Protein AF-A0A372QHB3-F1 (afdb_monomer_lite)

Foldseek 3Di:
DPPVVVVVVVVVPPLLCQLVVCVVPVDGDPVPDDPVSLLVNLVVCVVVVVLVSVVVSLVCCVPPVVVVCLLVVLVLCVSPVVDPNNVSSVVVSLVCLQVPLQSSLVNDPLLRHDPVNLVSNLQHPPHPDALLVSLVSLLVSLCSPVVVQDPDLVPDDPVSVVSSCVSSVVVVVSRDPVPDDPCSCPVDCSVPPDPPD

Structure (mmCIF, N/CA/C/O backbone):
data_AF-A0A372QHB3-F1
#
_entry.id   AF-A0A372QHB3-F1
#
loop_
_atom_site.group_PDB
_atom_site.id
_atom_site.type_symbol
_atom_site.label_atom_id
_atom_site.label_alt_id
_atom_site.label_comp_id
_atom_site.label_asym_id
_atom_site.label_entity_id
_atom_site.label_seq_id
_atom_site.pdbx_PDB_ins_code
_atom_site.Cartn_x
_atom_site.Cartn_y
_atom_site.Cartn_z
_atom_site.occupancy
_atom_site.B_iso_or_equiv
_atom_site.auth_seq_id
_atom_site.auth_comp_id
_atom_site.auth_asym_id
_atom_site.auth_atom_id
_atom_site.pdbx_PDB_model_num
ATOM 1 N N . MET A 1 1 ? 32.219 -25.439 0.257 1.00 44.62 1 MET A N 1
ATOM 2 C CA . MET A 1 1 ? 31.655 -24.103 0.541 1.00 44.62 1 MET A CA 1
ATOM 3 C C . MET A 1 1 ? 31.661 -23.178 -0.680 1.00 44.62 1 MET A C 1
ATOM 5 O O . MET A 1 1 ? 30.650 -22.540 -0.894 1.00 44.62 1 MET A O 1
ATOM 9 N N . GLY A 1 2 ? 32.678 -23.175 -1.555 1.00 49.22 2 GLY A N 1
ATOM 10 C CA . GLY A 1 2 ? 32.800 -22.169 -2.635 1.00 49.22 2 GLY A CA 1
ATOM 11 C C . GLY A 1 2 ? 31.946 -22.284 -3.917 1.00 49.22 2 GLY A C 1
ATOM 12 O O . GLY A 1 2 ? 32.198 -21.523 -4.838 1.00 49.22 2 GLY A O 1
ATOM 13 N N . TRP A 1 3 ? 30.971 -23.197 -4.024 1.00 35.00 3 TRP A N 1
ATOM 14 C CA . TRP A 1 3 ? 30.075 -23.261 -5.205 1.00 35.00 3 TRP A CA 1
ATOM 15 C C . TRP A 1 3 ? 28.706 -22.613 -4.959 1.00 35.00 3 TRP A C 1
ATOM 17 O O . TRP A 1 3 ? 28.103 -22.090 -5.886 1.00 35.00 3 TRP A O 1
ATOM 27 N N . ILE A 1 4 ? 28.244 -22.605 -3.706 1.00 47.62 4 ILE A N 1
ATOM 28 C CA . ILE A 1 4 ? 26.956 -22.012 -3.316 1.00 47.62 4 ILE A CA 1
ATOM 29 C C . ILE A 1 4 ? 27.095 -20.485 -3.169 1.00 47.62 4 ILE A C 1
ATOM 31 O O . ILE A 1 4 ? 26.201 -19.743 -3.555 1.00 47.62 4 ILE A O 1
ATOM 35 N N . GLU A 1 5 ? 28.250 -19.998 -2.701 1.00 39.03 5 GLU A N 1
ATOM 36 C CA . GLU A 1 5 ? 28.536 -18.555 -2.613 1.00 39.03 5 GLU A CA 1
ATOM 37 C C . GLU A 1 5 ? 28.724 -17.903 -3.995 1.00 39.03 5 GLU A C 1
ATOM 39 O O . GLU A 1 5 ? 28.328 -16.758 -4.191 1.00 39.03 5 GLU A O 1
ATOM 44 N N . ALA A 1 6 ? 29.260 -18.631 -4.982 1.00 39.25 6 ALA A N 1
ATOM 45 C CA . ALA A 1 6 ? 29.445 -18.116 -6.340 1.00 39.25 6 ALA A CA 1
ATOM 46 C C . ALA A 1 6 ? 28.127 -18.006 -7.131 1.00 39.25 6 ALA A C 1
ATOM 48 O O . ALA A 1 6 ? 27.974 -17.063 -7.905 1.00 39.25 6 ALA A O 1
ATOM 49 N N . SER A 1 7 ? 27.162 -18.917 -6.926 1.00 43.16 7 SER A N 1
ATOM 50 C CA . SER A 1 7 ? 25.839 -18.796 -7.561 1.00 43.16 7 SER A CA 1
ATOM 51 C C . SER A 1 7 ? 25.012 -17.676 -6.922 1.00 43.16 7 SER A C 1
ATOM 53 O O . SER A 1 7 ? 24.397 -16.896 -7.634 1.00 43.16 7 SER A O 1
ATOM 55 N N . ALA A 1 8 ? 25.088 -17.506 -5.598 1.00 42.00 8 ALA A N 1
ATOM 56 C CA . ALA A 1 8 ? 24.415 -16.401 -4.914 1.00 42.00 8 ALA A CA 1
ATOM 57 C C . ALA A 1 8 ? 24.970 -15.019 -5.324 1.00 42.00 8 ALA A C 1
ATOM 59 O O . ALA A 1 8 ? 24.211 -14.063 -5.460 1.00 42.00 8 ALA A O 1
ATOM 60 N N . GLN A 1 9 ? 26.282 -14.908 -5.570 1.00 39.34 9 GLN A N 1
ATOM 61 C CA . GLN A 1 9 ? 26.911 -13.670 -6.053 1.00 39.34 9 GLN A CA 1
ATOM 62 C C . GLN A 1 9 ? 26.627 -13.395 -7.545 1.00 39.34 9 GLN A C 1
ATOM 64 O O . GLN A 1 9 ? 26.643 -12.240 -7.967 1.00 39.34 9 GLN A O 1
ATOM 69 N N . SER A 1 10 ? 26.368 -14.440 -8.338 1.00 44.25 10 SER A N 1
ATOM 70 C CA . SER A 1 10 ? 25.974 -14.364 -9.753 1.00 44.25 10 SER A CA 1
ATOM 71 C C . SER A 1 10 ? 24.575 -13.765 -9.918 1.00 44.25 10 SER A C 1
ATOM 73 O O . SER A 1 10 ? 24.410 -12.807 -10.670 1.00 44.25 10 SER A O 1
ATOM 75 N N . ASP A 1 11 ? 23.603 -14.250 -9.144 1.00 48.69 11 ASP A N 1
ATOM 76 C CA . ASP A 1 11 ? 22.207 -13.786 -9.205 1.00 48.69 11 ASP A CA 1
ATOM 77 C C . ASP A 1 11 ? 22.059 -12.333 -8.701 1.00 48.69 11 ASP A C 1
ATOM 79 O O . ASP A 1 11 ? 21.215 -11.569 -9.169 1.00 48.69 11 ASP A O 1
ATOM 83 N N . LEU A 1 12 ? 22.945 -11.911 -7.789 1.00 47.56 12 LEU A N 1
ATOM 84 C CA . LEU A 1 12 ? 23.048 -10.531 -7.299 1.00 47.56 12 LEU A CA 1
ATOM 85 C C . LEU A 1 12 ? 23.582 -9.532 -8.340 1.00 47.56 12 LEU A C 1
ATOM 87 O O . LEU A 1 12 ? 23.323 -8.332 -8.233 1.00 47.56 12 LEU A O 1
ATOM 91 N N . ASN A 1 13 ? 24.312 -10.009 -9.350 1.00 54.72 13 ASN A N 1
ATOM 92 C CA . ASN A 1 13 ? 24.947 -9.155 -10.352 1.00 54.72 13 ASN A CA 1
ATOM 93 C C . ASN A 1 13 ? 24.040 -8.853 -11.554 1.00 54.72 13 ASN A C 1
ATOM 95 O O . ASN A 1 13 ? 24.278 -7.874 -12.258 1.00 54.72 13 ASN A O 1
ATOM 99 N N . GLU A 1 14 ? 22.999 -9.641 -11.815 1.00 56.25 14 GLU A N 1
ATOM 100 C CA . GLU A 1 14 ? 22.226 -9.516 -13.058 1.00 56.25 14 GLU A CA 1
ATOM 101 C C . GLU A 1 14 ? 21.208 -8.360 -13.021 1.00 56.25 14 GLU A C 1
ATOM 103 O O . GLU A 1 14 ? 21.047 -7.637 -14.007 1.00 56.25 14 GLU A O 1
ATOM 108 N N . PHE A 1 15 ? 20.594 -8.088 -11.862 1.00 59.53 15 PHE A N 1
ATOM 109 C CA . PHE A 1 15 ? 19.630 -6.987 -11.713 1.00 59.53 15 PHE A CA 1
ATOM 110 C C . PHE A 1 15 ? 20.290 -5.608 -11.579 1.00 59.53 15 PHE A C 1
ATOM 112 O O . PHE A 1 15 ? 19.773 -4.628 -12.115 1.00 59.53 15 PHE A O 1
ATOM 119 N N . VAL A 1 16 ? 21.449 -5.516 -10.909 1.00 62.09 16 VAL A N 1
ATOM 120 C CA . VAL A 1 16 ? 22.213 -4.257 -10.809 1.00 62.09 16 VAL A CA 1
ATOM 121 C C . VAL A 1 16 ? 22.692 -3.824 -12.191 1.00 62.09 16 VAL A C 1
ATOM 123 O O . VAL A 1 16 ? 22.754 -2.630 -12.472 1.00 62.09 16 VAL A O 1
ATOM 126 N N . ASN A 1 17 ? 22.974 -4.785 -13.074 1.00 72.88 17 ASN A N 1
ATOM 127 C CA . ASN A 1 17 ? 23.485 -4.528 -14.412 1.00 72.88 17 ASN A CA 1
ATOM 128 C C . ASN A 1 17 ? 22.398 -4.183 -15.436 1.00 72.88 17 ASN A C 1
ATOM 130 O O . ASN A 1 17 ? 22.736 -3.607 -16.466 1.00 72.88 17 ASN A O 1
ATOM 134 N N . ALA A 1 18 ? 21.116 -4.466 -15.182 1.00 81.38 18 ALA A N 1
ATOM 135 C CA . ALA A 1 18 ? 20.062 -4.268 -16.180 1.00 81.38 18 ALA A CA 1
ATOM 136 C C . ALA A 1 18 ? 19.928 -2.804 -16.666 1.00 81.38 18 ALA A C 1
ATOM 138 O O . ALA A 1 18 ? 19.908 -2.586 -17.881 1.00 81.38 18 ALA A O 1
ATOM 139 N N . PRO A 1 19 ? 19.945 -1.774 -15.789 1.00 82.19 19 PRO A N 1
ATOM 140 C CA . PRO A 1 19 ? 19.980 -0.379 -16.236 1.00 82.19 19 PRO A CA 1
ATOM 141 C C . PRO A 1 19 ? 21.236 -0.040 -17.051 1.00 82.19 19 PRO A C 1
ATOM 143 O O . PRO A 1 19 ? 21.160 0.710 -18.021 1.00 82.19 19 PRO A O 1
ATOM 146 N N . TYR A 1 20 ? 22.392 -0.611 -16.700 1.00 80.62 20 TYR A N 1
ATOM 147 C CA . TYR A 1 20 ? 23.634 -0.397 -17.446 1.00 80.62 20 TYR A CA 1
ATOM 148 C C . TYR A 1 20 ? 23.590 -1.073 -18.818 1.00 80.62 20 TYR A C 1
ATOM 150 O O . TYR A 1 20 ? 23.962 -0.461 -19.815 1.00 80.62 20 TYR A O 1
ATOM 158 N N . MET A 1 21 ? 23.071 -2.298 -18.906 1.00 82.19 21 MET A N 1
ATOM 159 C CA . MET A 1 21 ? 22.861 -2.999 -20.174 1.00 82.19 21 MET A CA 1
ATOM 160 C C . MET A 1 21 ? 21.896 -2.240 -21.084 1.00 82.19 21 MET A C 1
ATOM 162 O O . MET A 1 21 ? 22.141 -2.157 -22.289 1.00 82.19 21 MET A O 1
ATOM 166 N N . TYR A 1 22 ? 20.859 -1.616 -20.519 1.00 87.12 22 TYR A N 1
ATOM 167 C CA . TYR A 1 22 ? 19.980 -0.720 -21.265 1.00 87.12 22 TYR A CA 1
ATOM 168 C C . TYR A 1 22 ? 20.738 0.492 -21.827 1.00 87.12 22 TYR A C 1
ATOM 170 O O . TYR A 1 22 ? 20.546 0.834 -22.988 1.00 87.12 22 TYR A O 1
ATOM 178 N N . ILE A 1 23 ? 21.656 1.103 -21.068 1.00 85.25 23 ILE A N 1
ATOM 179 C CA . ILE A 1 23 ? 22.496 2.206 -21.575 1.00 85.25 23 ILE A CA 1
ATOM 180 C C . ILE A 1 23 ? 23.350 1.758 -22.774 1.00 85.25 23 ILE A C 1
ATOM 182 O O . ILE A 1 23 ? 23.506 2.518 -23.729 1.00 85.25 23 ILE A O 1
ATOM 186 N N . TYR A 1 24 ? 23.894 0.536 -22.750 1.00 84.44 24 TYR A N 1
ATOM 187 C CA . TYR A 1 24 ? 24.744 0.028 -23.834 1.00 84.44 24 TYR A CA 1
ATOM 188 C C . TYR A 1 24 ? 23.968 -0.450 -25.067 1.00 84.44 24 TYR A C 1
ATOM 190 O O . TYR A 1 24 ? 24.467 -0.318 -26.184 1.00 84.44 24 TYR A O 1
ATOM 198 N N . SER A 1 25 ? 22.785 -1.039 -24.881 1.00 86.19 25 SER A N 1
ATOM 199 C CA . SER A 1 25 ? 22.049 -1.734 -25.950 1.00 86.19 25 SER A CA 1
ATOM 200 C C . SER A 1 25 ? 20.756 -1.042 -26.389 1.00 86.19 25 SER A C 1
ATOM 202 O O . SER A 1 25 ? 20.258 -1.328 -27.475 1.00 86.19 25 SER A O 1
ATOM 204 N N . GLY A 1 26 ? 20.199 -0.155 -25.562 1.00 85.69 26 GLY A N 1
ATOM 205 C CA . GLY A 1 26 ? 18.879 0.453 -25.750 1.00 85.69 26 GLY A CA 1
ATOM 206 C C . GLY A 1 26 ? 17.701 -0.511 -25.561 1.00 85.69 26 GLY A C 1
ATOM 207 O O . GLY A 1 26 ? 16.563 -0.131 -25.821 1.00 85.69 26 GLY A O 1
ATOM 208 N N . VAL A 1 27 ? 17.947 -1.757 -25.140 1.00 84.81 27 VAL A N 1
ATOM 209 C CA . VAL A 1 27 ? 16.930 -2.812 -25.028 1.00 84.81 27 VAL A CA 1
ATOM 210 C C . VAL A 1 27 ? 17.034 -3.489 -23.661 1.00 84.81 27 VAL A C 1
ATOM 212 O O . VAL A 1 27 ? 18.121 -3.637 -23.109 1.00 84.81 27 VAL A O 1
ATOM 215 N N . ILE A 1 28 ? 15.894 -3.899 -23.103 1.00 88.12 28 ILE A N 1
ATOM 216 C CA . ILE A 1 28 ? 15.817 -4.686 -21.869 1.00 88.12 28 ILE A CA 1
ATOM 217 C C . ILE A 1 28 ? 14.766 -5.793 -22.030 1.00 88.12 28 ILE A C 1
ATOM 219 O O . ILE A 1 28 ? 13.652 -5.531 -22.483 1.00 88.12 28 ILE A O 1
ATOM 223 N N . SER A 1 29 ? 15.130 -7.032 -21.689 1.00 86.62 29 SER A N 1
ATOM 224 C CA . SER A 1 29 ? 14.215 -8.182 -21.647 1.00 86.62 29 SER A CA 1
ATOM 225 C C . SER A 1 29 ? 13.604 -8.256 -20.249 1.00 86.62 29 SER A C 1
ATOM 227 O O . SER A 1 29 ? 14.320 -8.507 -19.287 1.00 86.62 29 SER A O 1
ATOM 229 N N . LEU A 1 30 ? 12.306 -7.969 -20.105 1.00 87.31 30 LEU A N 1
ATOM 230 C CA . LEU A 1 30 ? 11.649 -7.929 -18.787 1.00 87.31 30 LEU A CA 1
ATOM 231 C C . LEU A 1 30 ? 11.083 -9.278 -18.340 1.00 87.31 30 LEU A C 1
ATOM 233 O O . LEU A 1 30 ? 10.821 -9.458 -17.154 1.00 87.31 30 LEU A O 1
ATOM 237 N N . ASP A 1 31 ? 10.919 -10.224 -19.263 1.00 81.94 31 ASP A N 1
ATOM 238 C CA . ASP A 1 31 ? 10.303 -11.527 -18.984 1.00 81.94 31 ASP A CA 1
ATOM 239 C C . ASP A 1 31 ? 11.189 -12.440 -18.123 1.00 81.94 31 ASP A C 1
ATOM 241 O O . ASP A 1 31 ? 10.700 -13.393 -17.519 1.00 81.94 31 ASP A O 1
ATOM 245 N N . GLU A 1 32 ? 12.479 -12.121 -18.033 1.00 82.75 32 GLU A N 1
ATOM 246 C CA . GLU A 1 32 ? 13.470 -12.835 -17.222 1.00 82.75 32 GLU A CA 1
ATOM 247 C C 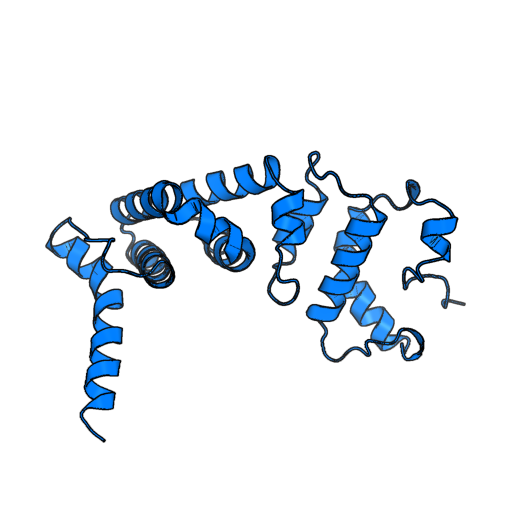. GLU A 1 32 ? 13.479 -12.373 -15.757 1.00 82.75 32 GLU A C 1
ATOM 249 O O . GLU A 1 32 ? 13.986 -13.080 -14.887 1.00 82.75 32 GLU A O 1
ATOM 254 N N . TYR A 1 33 ? 12.882 -11.216 -15.456 1.00 86.12 33 TYR A N 1
ATOM 255 C CA . TYR A 1 33 ? 12.886 -10.639 -14.116 1.00 86.12 33 TYR A CA 1
ATOM 256 C C . TYR A 1 33 ? 11.585 -10.932 -13.370 1.00 86.12 33 TYR A C 1
ATOM 258 O O . TYR A 1 33 ? 10.474 -10.798 -13.893 1.00 86.12 33 TYR A O 1
ATOM 266 N N . ASN A 1 34 ? 11.707 -11.266 -12.083 1.00 87.88 34 ASN A N 1
ATOM 267 C CA . ASN A 1 34 ? 10.547 -11.231 -11.201 1.00 87.88 34 ASN A CA 1
ATOM 268 C C . ASN A 1 34 ? 10.125 -9.771 -10.940 1.00 87.88 34 ASN A C 1
ATOM 270 O O . ASN A 1 34 ? 10.866 -8.818 -11.175 1.00 87.88 34 ASN A O 1
ATOM 274 N N . ILE A 1 35 ? 8.912 -9.585 -10.425 1.00 88.75 35 ILE A N 1
ATOM 275 C CA . ILE A 1 35 ? 8.318 -8.248 -10.281 1.00 88.75 35 ILE A CA 1
ATOM 276 C C . ILE A 1 35 ? 9.094 -7.381 -9.278 1.00 88.75 35 ILE A C 1
ATOM 278 O O . ILE A 1 35 ? 9.251 -6.182 -9.504 1.00 88.75 35 ILE A O 1
ATOM 282 N N . SER A 1 36 ? 9.629 -7.981 -8.209 1.00 85.06 36 SER A N 1
ATOM 283 C CA . SER A 1 36 ? 10.475 -7.269 -7.242 1.00 85.06 36 SER A CA 1
ATOM 284 C C . SER A 1 36 ? 11.740 -6.724 -7.909 1.00 85.06 36 SER A C 1
ATOM 286 O O . SER A 1 36 ? 12.114 -5.576 -7.673 1.00 85.06 36 SER A O 1
ATOM 288 N N . ASP A 1 37 ? 12.361 -7.499 -8.796 1.00 88.88 37 ASP A N 1
ATOM 289 C CA . ASP A 1 37 ? 13.557 -7.078 -9.521 1.00 88.88 37 ASP A CA 1
ATOM 290 C C . ASP A 1 37 ? 13.243 -5.987 -10.544 1.00 88.88 37 ASP A C 1
ATOM 292 O O . ASP A 1 37 ? 13.977 -5.006 -10.619 1.00 88.88 37 ASP A O 1
ATOM 296 N N . ILE A 1 38 ? 12.105 -6.060 -11.240 1.00 91.94 38 ILE A N 1
ATOM 297 C CA . ILE A 1 38 ? 11.642 -4.976 -12.126 1.00 91.94 38 ILE A CA 1
ATOM 298 C C . ILE A 1 38 ? 11.482 -3.662 -11.348 1.00 91.94 38 ILE A C 1
ATOM 300 O O . ILE A 1 38 ? 11.871 -2.600 -11.837 1.00 91.94 38 ILE A O 1
ATOM 304 N N . ILE A 1 39 ? 10.967 -3.717 -10.118 1.00 90.00 39 ILE A N 1
ATOM 305 C CA . ILE A 1 39 ? 10.848 -2.538 -9.252 1.00 90.00 39 ILE A CA 1
ATOM 306 C C . ILE A 1 39 ? 12.231 -2.009 -8.839 1.00 90.00 39 ILE A C 1
ATOM 308 O O . ILE A 1 39 ? 12.453 -0.799 -8.880 1.00 90.00 39 ILE A O 1
ATOM 312 N N . LYS A 1 40 ? 13.194 -2.878 -8.507 1.00 89.44 40 LYS A N 1
ATOM 313 C CA . LYS A 1 40 ? 14.581 -2.452 -8.230 1.00 89.44 40 LYS A CA 1
ATOM 314 C C . LYS A 1 40 ? 15.222 -1.790 -9.451 1.00 89.44 40 LYS A C 1
ATOM 316 O O . LYS A 1 40 ? 15.862 -0.751 -9.310 1.00 89.44 40 LYS A O 1
ATOM 321 N N . ILE A 1 41 ? 15.010 -2.345 -10.646 1.00 92.12 41 ILE A N 1
ATOM 322 C CA . ILE A 1 41 ? 15.484 -1.769 -11.912 1.00 92.12 41 ILE A CA 1
ATOM 323 C C . ILE A 1 41 ? 14.839 -0.397 -12.138 1.00 92.12 41 ILE A C 1
ATOM 325 O O . ILE A 1 41 ? 15.533 0.536 -12.528 1.00 92.12 41 ILE A O 1
ATOM 329 N N . LEU A 1 42 ? 13.544 -0.236 -11.844 1.00 93.12 42 LEU A N 1
ATOM 330 C CA . LEU A 1 42 ? 12.844 1.050 -11.927 1.00 93.12 42 LEU A CA 1
ATOM 331 C C . LEU A 1 42 ? 13.449 2.100 -10.979 1.00 93.12 42 LEU A C 1
ATOM 333 O O . LEU A 1 42 ? 13.670 3.243 -11.389 1.00 93.12 42 LEU A O 1
ATOM 337 N N . VAL A 1 43 ? 13.760 1.720 -9.737 1.00 91.44 43 VAL A N 1
ATOM 338 C CA . VAL A 1 43 ? 14.431 2.599 -8.762 1.00 91.44 43 VAL A CA 1
ATOM 339 C C . VAL A 1 43 ? 15.833 2.980 -9.243 1.00 91.44 43 VAL A C 1
ATOM 341 O O . VAL A 1 43 ? 16.158 4.167 -9.283 1.00 91.44 43 VAL A O 1
ATOM 344 N N . ALA A 1 44 ? 16.627 2.015 -9.709 1.00 91.19 44 ALA A N 1
ATOM 345 C CA . ALA A 1 44 ? 17.962 2.270 -10.247 1.00 91.19 44 ALA A CA 1
ATOM 346 C C . ALA A 1 44 ? 17.923 3.143 -11.518 1.00 91.19 44 ALA A C 1
ATOM 348 O O . ALA A 1 44 ? 18.727 4.058 -11.678 1.00 91.19 44 ALA A O 1
ATOM 349 N N . ALA A 1 45 ? 16.947 2.932 -12.406 1.00 92.56 45 ALA A N 1
ATOM 350 C CA . ALA A 1 45 ? 16.733 3.769 -13.585 1.00 92.56 45 ALA A CA 1
ATOM 351 C C . ALA A 1 45 ? 16.441 5.226 -13.197 1.00 92.56 45 ALA A C 1
ATOM 353 O O . ALA A 1 45 ? 16.931 6.146 -13.854 1.00 92.56 45 ALA A O 1
ATOM 354 N N . LYS A 1 46 ? 15.696 5.446 -12.104 1.00 91.75 46 LYS A N 1
ATOM 355 C CA . LYS A 1 46 ? 15.474 6.774 -11.514 1.00 91.75 46 LYS A CA 1
ATOM 356 C C . LYS A 1 46 ? 16.757 7.387 -10.966 1.00 91.75 46 LYS A C 1
ATOM 358 O O . LYS A 1 46 ? 17.016 8.553 -11.254 1.00 91.75 46 LYS A O 1
ATOM 363 N N . GLU A 1 47 ? 17.572 6.630 -10.240 1.00 91.00 47 GLU A N 1
ATOM 364 C CA . GLU A 1 47 ? 18.867 7.110 -9.731 1.00 91.00 47 GLU A CA 1
ATOM 365 C C . GLU A 1 47 ? 19.831 7.498 -10.859 1.00 91.00 47 GLU A C 1
ATOM 367 O O . GLU A 1 47 ? 20.545 8.494 -10.754 1.00 91.00 47 GLU A O 1
ATOM 372 N N . LEU A 1 48 ? 19.792 6.764 -11.972 1.00 91.12 48 LEU A N 1
ATOM 373 C CA . LEU A 1 48 ? 20.601 7.016 -13.165 1.00 91.12 48 LEU A CA 1
ATOM 374 C C . LEU A 1 48 ? 19.991 8.056 -14.125 1.00 91.12 48 LEU A C 1
ATOM 376 O O . LEU A 1 48 ? 20.609 8.401 -15.131 1.00 91.12 48 LEU A O 1
ATOM 380 N N . GLY A 1 49 ? 18.783 8.561 -13.851 1.00 91.56 49 GLY A N 1
ATOM 381 C CA . GLY A 1 49 ? 18.109 9.555 -14.694 1.00 91.56 49 GLY A CA 1
ATOM 382 C C . GLY A 1 49 ? 17.624 9.030 -16.056 1.00 91.56 49 GLY A C 1
ATOM 383 O O . GLY A 1 49 ? 17.428 9.818 -16.984 1.00 91.56 49 GLY A O 1
ATOM 384 N N . LEU A 1 50 ? 17.405 7.718 -16.193 1.00 92.75 50 LEU A N 1
ATOM 385 C CA . LEU A 1 50 ? 17.018 7.044 -17.439 1.00 92.75 50 LEU A CA 1
ATOM 386 C C . LEU A 1 50 ? 15.511 7.170 -17.713 1.00 92.75 50 LEU A C 1
ATOM 388 O O . LEU A 1 50 ? 14.748 6.216 -17.572 1.00 92.75 50 LEU A O 1
ATOM 392 N N . LYS A 1 51 ? 15.064 8.365 -18.112 1.00 93.00 51 LYS A N 1
ATOM 393 C CA . LYS A 1 51 ? 13.633 8.704 -18.263 1.00 93.00 51 LYS A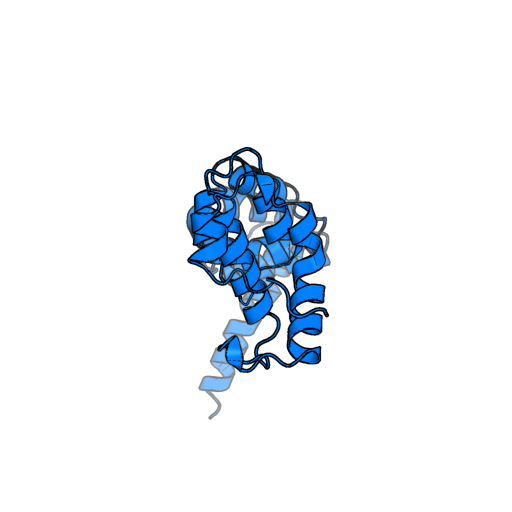 CA 1
ATOM 394 C C . LYS A 1 51 ? 12.840 7.747 -19.157 1.00 93.00 51 LYS A C 1
ATOM 396 O O . LYS A 1 51 ? 11.726 7.382 -18.800 1.00 93.00 51 LYS A O 1
ATOM 401 N N . GLU A 1 52 ? 13.393 7.343 -20.296 1.00 92.94 52 GLU A N 1
ATOM 402 C CA . GLU A 1 52 ? 12.711 6.430 -21.227 1.00 92.94 52 GLU A CA 1
ATOM 403 C C . GLU A 1 52 ? 12.498 5.046 -20.608 1.00 92.94 52 GLU A C 1
ATOM 405 O O . GLU A 1 52 ? 11.395 4.506 -20.671 1.00 92.94 52 GLU A O 1
ATOM 410 N N . LEU A 1 53 ? 13.516 4.523 -19.918 1.00 93.81 53 LEU A N 1
ATOM 411 C CA . LEU A 1 53 ? 13.430 3.253 -19.202 1.00 93.81 53 LEU A CA 1
ATOM 412 C C . LEU A 1 53 ? 12.410 3.327 -18.059 1.00 93.81 53 LEU A C 1
ATOM 414 O O . LEU A 1 53 ? 11.601 2.420 -17.895 1.00 93.81 53 LEU A O 1
ATOM 418 N N . ILE A 1 54 ? 12.391 4.432 -17.308 1.00 94.62 54 ILE A N 1
ATOM 419 C CA . ILE A 1 54 ? 11.400 4.674 -16.248 1.00 94.62 54 ILE A CA 1
ATOM 420 C C . ILE A 1 54 ? 9.974 4.640 -16.810 1.00 94.62 54 ILE A C 1
ATOM 422 O O . ILE A 1 54 ? 9.083 4.065 -16.190 1.00 94.62 54 ILE A O 1
ATOM 426 N N . ILE A 1 55 ? 9.731 5.255 -17.970 1.00 94.75 55 ILE A N 1
ATOM 427 C CA . ILE A 1 55 ? 8.411 5.243 -18.615 1.00 94.75 55 ILE A CA 1
ATOM 428 C C . ILE A 1 55 ? 8.048 3.817 -19.049 1.00 94.75 55 ILE A C 1
ATOM 430 O O . ILE A 1 55 ? 6.963 3.340 -18.720 1.00 94.75 55 ILE A O 1
ATOM 434 N N . LEU A 1 56 ? 8.964 3.122 -19.727 1.00 94.62 56 LEU A N 1
ATOM 435 C CA . LEU A 1 56 ? 8.763 1.754 -20.211 1.00 94.62 56 LEU A CA 1
ATOM 436 C C . LEU A 1 56 ? 8.417 0.785 -19.072 1.00 94.62 56 LEU A C 1
ATOM 438 O O . LEU A 1 56 ? 7.448 0.035 -19.170 1.00 94.62 56 LEU A O 1
ATOM 442 N N . LEU A 1 57 ? 9.172 0.829 -17.972 1.00 95.06 57 LEU A N 1
ATOM 443 C CA . LEU A 1 57 ? 8.972 -0.053 -16.819 1.00 95.06 57 LEU A CA 1
ATOM 444 C C . LEU A 1 57 ? 7.632 0.202 -16.120 1.00 95.06 57 LEU A C 1
ATOM 446 O O . LEU A 1 57 ? 6.958 -0.749 -15.730 1.00 95.06 57 LEU A O 1
ATOM 450 N N . GLN A 1 58 ? 7.218 1.468 -15.989 1.00 95.94 58 GLN A N 1
ATOM 451 C CA . GLN A 1 58 ? 5.915 1.803 -15.410 1.00 95.94 58 GLN A CA 1
ATOM 452 C C . GLN A 1 58 ? 4.764 1.230 -16.241 1.00 95.94 58 GLN A C 1
ATOM 454 O O . GLN A 1 58 ? 3.875 0.594 -15.677 1.00 95.94 58 GLN A O 1
ATOM 459 N N . TYR A 1 59 ? 4.793 1.402 -17.567 1.00 95.62 59 TYR A N 1
ATOM 460 C CA . TYR A 1 59 ? 3.772 0.823 -18.444 1.00 95.62 59 TYR A CA 1
ATOM 461 C C . TYR A 1 59 ? 3.770 -0.704 -18.382 1.00 95.62 59 TYR A C 1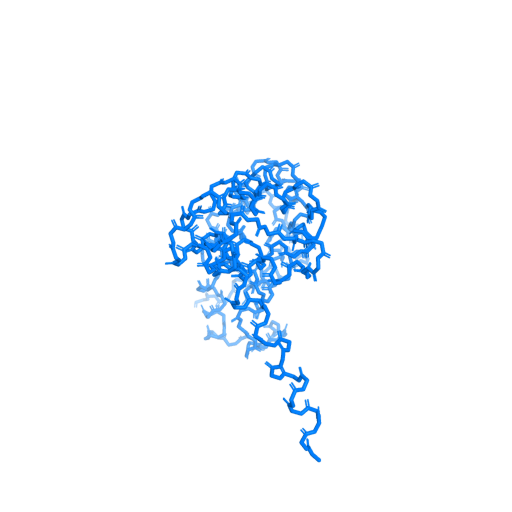
ATOM 463 O O . TYR A 1 59 ? 2.706 -1.298 -18.224 1.00 95.62 59 TYR A O 1
ATOM 471 N N . TYR A 1 60 ? 4.946 -1.340 -18.405 1.00 94.94 60 TYR A N 1
ATOM 472 C CA . TYR A 1 60 ? 5.040 -2.795 -18.295 1.00 94.94 60 TYR A CA 1
ATOM 473 C C . TYR A 1 60 ? 4.395 -3.316 -17.004 1.00 94.94 60 TYR A C 1
ATOM 475 O O . TYR A 1 60 ? 3.614 -4.270 -17.054 1.00 94.94 60 TYR A O 1
ATOM 483 N N . LEU A 1 61 ? 4.685 -2.685 -15.859 1.00 94.88 61 LEU A N 1
ATOM 484 C CA . LEU A 1 61 ? 4.104 -3.057 -14.568 1.00 94.88 61 LEU A CA 1
ATOM 485 C C . LEU A 1 61 ? 2.577 -2.912 -14.579 1.00 94.88 61 LEU A C 1
ATOM 487 O O . LEU A 1 61 ? 1.881 -3.839 -14.166 1.00 94.88 61 LEU A O 1
ATOM 491 N N . ILE A 1 62 ? 2.055 -1.796 -15.096 1.00 95.00 62 ILE A N 1
ATOM 492 C CA . ILE A 1 62 ? 0.610 -1.529 -15.171 1.00 95.00 62 ILE A CA 1
ATOM 493 C C . ILE A 1 62 ? -0.101 -2.535 -16.076 1.00 95.00 62 ILE A C 1
ATOM 495 O O . ILE A 1 62 ? -1.122 -3.089 -15.680 1.00 95.00 62 ILE A O 1
ATOM 499 N N . GLU A 1 63 ? 0.425 -2.799 -17.268 1.00 94.06 63 GLU A N 1
ATOM 500 C CA . GLU A 1 63 ? -0.250 -3.650 -18.251 1.00 94.06 63 GLU A CA 1
ATOM 501 C C . GLU A 1 63 ? -0.158 -5.138 -17.908 1.00 94.06 63 GLU A C 1
ATOM 503 O O . GLU A 1 63 ? -1.119 -5.880 -18.103 1.00 94.06 63 GLU A O 1
ATOM 508 N N . ASN A 1 64 ? 0.983 -5.585 -17.374 1.00 91.94 64 ASN A N 1
ATOM 509 C CA . ASN A 1 64 ? 1.267 -7.014 -17.235 1.00 91.94 64 ASN A CA 1
ATOM 510 C C . ASN A 1 64 ? 1.191 -7.510 -15.791 1.00 91.94 64 ASN A C 1
ATOM 512 O O . ASN A 1 64 ? 0.995 -8.704 -15.567 1.00 91.94 64 ASN A O 1
ATOM 516 N N . LYS A 1 65 ? 1.379 -6.627 -14.802 1.00 92.06 65 LYS A N 1
ATOM 517 C CA . LYS A 1 65 ? 1.548 -6.994 -13.384 1.00 92.06 65 LYS A CA 1
ATOM 518 C C . LYS A 1 65 ? 0.530 -6.306 -12.460 1.00 92.06 65 LYS A C 1
ATOM 520 O O . LYS A 1 65 ? 0.723 -6.290 -11.245 1.00 92.06 65 LYS A O 1
ATOM 525 N N . ALA A 1 66 ? -0.578 -5.801 -13.012 1.00 90.69 66 ALA A N 1
ATOM 526 C CA . ALA A 1 66 ? -1.658 -5.122 -12.286 1.00 90.69 66 ALA A CA 1
ATOM 527 C C . ALA A 1 66 ? -2.150 -5.882 -11.044 1.00 90.69 66 ALA A C 1
ATOM 529 O O . ALA A 1 66 ? -2.238 -5.301 -9.964 1.00 90.69 66 ALA A O 1
ATOM 530 N N . GLU A 1 67 ? -2.445 -7.177 -11.182 1.00 90.38 67 GLU A N 1
ATOM 531 C CA . GLU A 1 67 ? -2.967 -7.994 -10.078 1.00 90.38 67 GLU A CA 1
ATOM 532 C C . GLU A 1 67 ? -1.945 -8.174 -8.955 1.00 90.38 67 GLU A C 1
ATOM 534 O O . GLU A 1 67 ? -2.288 -8.073 -7.780 1.00 90.38 67 GLU A O 1
ATOM 539 N N . TRP A 1 68 ? -0.666 -8.351 -9.295 1.00 91.06 68 TRP A N 1
ATOM 540 C CA . TRP A 1 68 ? 0.384 -8.405 -8.283 1.00 91.06 68 TRP A CA 1
ATOM 541 C C . TRP A 1 68 ? 0.501 -7.076 -7.532 1.00 91.06 68 TRP A C 1
ATOM 543 O O . TRP A 1 68 ? 0.632 -7.083 -6.311 1.00 91.06 68 TRP A O 1
ATOM 553 N N . MET A 1 69 ? 0.397 -5.941 -8.232 1.00 89.88 69 MET A N 1
ATOM 554 C CA . MET A 1 69 ? 0.444 -4.625 -7.586 1.00 89.88 69 MET A CA 1
ATOM 555 C C . MET A 1 69 ? -0.732 -4.398 -6.635 1.00 89.88 69 MET A C 1
ATOM 557 O O . MET A 1 69 ? -0.547 -3.781 -5.593 1.00 89.88 69 MET A O 1
ATOM 561 N N . LYS A 1 70 ? -1.923 -4.916 -6.958 1.00 89.88 70 LYS A N 1
ATOM 562 C CA . LYS A 1 70 ? -3.080 -4.869 -6.050 1.00 89.88 70 LYS A CA 1
ATOM 563 C C . LYS A 1 70 ? -2.852 -5.711 -4.794 1.00 89.88 70 LYS A C 1
ATOM 565 O O . LYS A 1 70 ? -3.182 -5.265 -3.705 1.00 89.88 70 LYS A O 1
ATOM 570 N N . LEU A 1 71 ? -2.268 -6.903 -4.934 1.00 88.69 71 LEU A N 1
ATOM 571 C CA . LEU A 1 71 ? -1.975 -7.786 -3.798 1.00 88.69 71 LEU A CA 1
ATOM 572 C C . LEU A 1 71 ? -0.845 -7.265 -2.897 1.00 88.69 71 LEU A C 1
ATOM 574 O O . LEU A 1 71 ? -0.815 -7.592 -1.718 1.00 88.69 71 LEU A O 1
ATOM 578 N N . ASN A 1 72 ? 0.075 -6.467 -3.444 1.00 89.06 72 ASN A N 1
ATOM 579 C CA . ASN A 1 72 ? 1.236 -5.916 -2.733 1.00 89.06 72 ASN A CA 1
ATOM 580 C C . ASN A 1 72 ? 1.137 -4.385 -2.617 1.00 89.06 72 ASN A C 1
ATOM 582 O O . ASN A 1 72 ? 2.139 -3.674 -2.723 1.00 89.06 72 ASN A O 1
ATOM 586 N N . PHE A 1 73 ? -0.084 -3.866 -2.454 1.00 91.56 73 PHE A N 1
ATOM 587 C CA . PHE A 1 73 ? -0.359 -2.437 -2.600 1.00 91.56 73 PHE A CA 1
ATOM 588 C C . PHE A 1 73 ? 0.429 -1.569 -1.613 1.00 91.56 73 PHE A C 1
ATOM 590 O O . PHE A 1 73 ? 0.911 -0.516 -2.011 1.00 91.56 73 PHE A O 1
ATOM 597 N N . ASN A 1 74 ? 0.639 -2.025 -0.373 1.00 91.94 74 ASN A N 1
ATOM 598 C CA . ASN A 1 74 ? 1.437 -1.309 0.632 1.00 91.94 74 ASN A CA 1
ATOM 599 C C . ASN A 1 74 ? 2.858 -1.005 0.147 1.00 91.94 74 ASN A C 1
ATOM 601 O O . ASN A 1 74 ? 3.302 0.144 0.175 1.00 91.94 74 ASN A O 1
ATOM 605 N N . ASP A 1 75 ? 3.566 -2.034 -0.321 1.00 89.19 75 ASP A N 1
ATOM 606 C CA . ASP A 1 75 ? 4.951 -1.906 -0.773 1.00 89.19 75 ASP A CA 1
ATOM 607 C C . ASP A 1 75 ? 5.041 -1.057 -2.039 1.00 89.19 75 ASP A C 1
ATOM 609 O O . ASP A 1 75 ? 5.910 -0.192 -2.162 1.00 89.19 75 ASP A O 1
ATOM 613 N N . VAL A 1 76 ? 4.108 -1.279 -2.967 1.00 90.19 76 VAL A N 1
ATOM 614 C CA . VAL A 1 76 ? 4.003 -0.515 -4.211 1.00 90.19 76 VAL A CA 1
ATOM 615 C C . VAL A 1 76 ? 3.745 0.962 -3.911 1.00 90.19 76 VAL A C 1
ATOM 617 O O . VAL A 1 76 ? 4.467 1.821 -4.419 1.00 90.19 76 VAL A O 1
ATOM 620 N N . TYR A 1 77 ? 2.778 1.262 -3.041 1.00 92.25 77 TYR A N 1
ATOM 621 C CA . TYR A 1 77 ? 2.454 2.618 -2.612 1.00 92.25 77 TYR A CA 1
ATOM 622 C C . TYR A 1 77 ? 3.668 3.289 -1.970 1.00 92.25 77 TYR A C 1
ATOM 624 O O . TYR A 1 77 ? 4.057 4.368 -2.404 1.00 92.25 77 TYR A O 1
ATOM 632 N N . ARG A 1 78 ? 4.343 2.634 -1.017 1.00 90.06 78 ARG A N 1
ATOM 633 C CA . ARG A 1 78 ? 5.546 3.183 -0.374 1.00 90.06 78 ARG A CA 1
ATOM 634 C C . ARG A 1 78 ? 6.607 3.580 -1.406 1.00 90.06 78 ARG A C 1
ATOM 636 O O . ARG A 1 78 ? 7.018 4.736 -1.456 1.00 90.06 78 ARG A O 1
ATOM 643 N N . ILE A 1 79 ? 6.967 2.665 -2.308 1.00 88.25 79 ILE A N 1
ATOM 644 C CA . ILE A 1 79 ? 7.993 2.911 -3.334 1.00 88.25 79 ILE A CA 1
ATOM 645 C C . ILE A 1 79 ? 7.590 4.053 -4.277 1.00 88.25 79 ILE A C 1
ATOM 647 O O . ILE A 1 79 ? 8.423 4.891 -4.630 1.00 88.25 79 ILE A O 1
ATOM 651 N N . ILE A 1 80 ? 6.322 4.113 -4.691 1.00 89.12 80 ILE A N 1
ATOM 652 C CA . ILE A 1 80 ? 5.826 5.147 -5.609 1.00 89.12 80 ILE A CA 1
ATOM 653 C C . ILE A 1 80 ? 5.723 6.509 -4.932 1.00 89.12 80 ILE A C 1
ATOM 655 O O . ILE A 1 80 ? 6.007 7.530 -5.559 1.00 89.12 80 ILE A O 1
ATOM 659 N N . PHE A 1 81 ? 5.297 6.557 -3.674 1.00 85.50 81 PHE A N 1
ATOM 660 C CA . PHE A 1 81 ? 4.988 7.815 -3.009 1.00 85.50 81 PHE A CA 1
ATOM 661 C C . PHE A 1 81 ? 6.218 8.459 -2.371 1.00 85.50 81 PHE A C 1
ATOM 663 O O . PHE A 1 81 ? 6.316 9.686 -2.420 1.00 85.50 81 PHE A O 1
ATOM 670 N N . GLU A 1 82 ? 7.212 7.665 -1.962 1.00 83.94 82 GLU A N 1
ATOM 671 C CA . GLU A 1 82 ? 8.556 8.139 -1.594 1.00 83.94 82 GLU A CA 1
ATOM 672 C C . GLU A 1 82 ? 9.339 8.705 -2.797 1.00 83.94 82 GLU A C 1
ATOM 674 O O . GLU A 1 82 ? 10.277 9.487 -2.631 1.00 83.94 82 GLU A O 1
ATOM 679 N N . ASN A 1 83 ? 8.955 8.350 -4.031 1.00 76.75 83 ASN A N 1
ATOM 680 C CA . ASN A 1 83 ? 9.644 8.763 -5.253 1.00 76.75 83 ASN A CA 1
ATOM 681 C C . ASN A 1 83 ? 8.750 9.621 -6.163 1.00 76.75 83 ASN A C 1
ATOM 683 O O . ASN A 1 83 ? 7.834 9.153 -6.831 1.00 76.75 83 ASN A O 1
ATOM 687 N N . ASN A 1 84 ? 9.088 10.898 -6.320 1.00 78.56 84 ASN A N 1
ATOM 688 C CA . ASN A 1 84 ? 8.339 11.826 -7.182 1.00 78.56 84 ASN A CA 1
ATOM 689 C C . ASN A 1 84 ? 8.437 11.547 -8.703 1.00 78.56 84 ASN A C 1
ATOM 691 O O . ASN A 1 84 ? 7.870 12.292 -9.498 1.00 78.56 84 ASN A O 1
ATOM 695 N N . SER A 1 85 ? 9.165 10.508 -9.123 1.00 85.69 85 SER A N 1
ATOM 696 C CA . SER A 1 85 ? 9.511 10.250 -10.530 1.00 85.69 85 SER A CA 1
ATOM 697 C C . SER A 1 85 ? 8.590 9.245 -11.240 1.00 85.69 85 SER A C 1
ATOM 699 O O . SER A 1 85 ? 8.694 9.084 -12.454 1.00 85.69 85 SER A O 1
ATOM 701 N N . PHE A 1 86 ? 7.687 8.573 -10.519 1.00 92.69 86 PHE A N 1
ATOM 702 C CA . PHE A 1 86 ? 6.855 7.486 -11.056 1.00 92.69 86 PHE A CA 1
ATOM 703 C C . PHE A 1 86 ? 5.407 7.939 -11.313 1.00 92.69 86 PHE A C 1
ATOM 705 O O . PHE A 1 86 ? 4.465 7.488 -10.662 1.00 92.69 86 PHE A O 1
ATOM 712 N N . SER A 1 87 ? 5.227 8.888 -12.237 1.00 92.56 87 SER A N 1
ATOM 713 C CA . SER A 1 87 ? 3.935 9.547 -12.481 1.00 92.56 87 SER A CA 1
ATOM 714 C C . SER A 1 87 ? 2.828 8.621 -12.986 1.00 92.56 87 SER A C 1
ATOM 716 O O . SER A 1 87 ? 1.678 8.801 -12.596 1.00 92.56 87 SER A O 1
ATOM 718 N N . GLU A 1 88 ? 3.139 7.651 -13.846 1.00 94.81 88 GLU A N 1
ATOM 719 C CA . GLU A 1 88 ? 2.123 6.759 -14.420 1.00 94.81 88 GLU A CA 1
ATOM 720 C C . GLU A 1 88 ? 1.661 5.726 -13.397 1.00 94.81 88 GLU A C 1
ATOM 722 O O . GLU A 1 88 ? 0.460 5.513 -13.234 1.00 94.81 88 GLU A O 1
ATOM 727 N N . LEU A 1 89 ? 2.597 5.170 -12.623 1.00 94.81 89 LEU A N 1
ATOM 728 C CA . LEU A 1 89 ? 2.255 4.300 -11.500 1.00 94.81 89 LEU A CA 1
ATOM 729 C C . LEU A 1 89 ? 1.459 5.045 -10.425 1.00 94.81 89 LEU A C 1
ATOM 731 O O . LEU A 1 89 ? 0.482 4.506 -9.916 1.00 94.81 89 LEU A O 1
ATOM 735 N N . ARG A 1 90 ? 1.802 6.305 -10.130 1.00 94.44 90 ARG A N 1
ATOM 736 C CA . ARG A 1 90 ? 1.025 7.133 -9.196 1.00 94.44 90 ARG A CA 1
ATOM 737 C C . ARG A 1 90 ? -0.408 7.345 -9.679 1.00 94.44 90 ARG A C 1
ATOM 739 O O . ARG A 1 90 ? -1.340 7.131 -8.915 1.00 94.44 90 ARG A O 1
ATOM 746 N N . LYS A 1 91 ? -0.607 7.707 -10.953 1.00 94.62 91 LYS A N 1
ATOM 747 C CA . LYS A 1 91 ? -1.958 7.826 -11.536 1.00 94.62 91 LYS A CA 1
ATOM 748 C C . LYS A 1 91 ? -2.731 6.513 -11.428 1.00 94.62 91 LYS A C 1
ATOM 750 O O . LYS A 1 91 ? -3.916 6.537 -11.108 1.00 94.62 91 LYS A O 1
ATOM 755 N N . TYR A 1 92 ? -2.070 5.386 -11.688 1.00 94.44 92 TYR A N 1
ATOM 756 C CA . TYR A 1 92 ? -2.673 4.063 -11.562 1.00 94.44 92 TYR A CA 1
ATOM 757 C C . TYR A 1 92 ? -3.088 3.754 -10.114 1.00 94.44 92 TYR A C 1
ATOM 759 O O . TYR A 1 92 ? -4.235 3.378 -9.889 1.00 94.44 92 TYR A O 1
ATOM 767 N N . CYS A 1 93 ? -2.211 3.978 -9.131 1.00 93.81 93 CYS A N 1
ATOM 768 C CA . CYS A 1 93 ? -2.522 3.788 -7.712 1.00 93.81 93 CYS A CA 1
ATOM 769 C C . CYS A 1 93 ? -3.678 4.681 -7.245 1.00 93.81 93 CYS A C 1
ATOM 771 O O . CYS A 1 93 ? -4.620 4.166 -6.651 1.00 93.81 93 CYS A O 1
ATOM 773 N N . ASN A 1 94 ? -3.667 5.975 -7.577 1.00 93.50 94 ASN A N 1
ATOM 774 C CA . ASN A 1 94 ? -4.758 6.891 -7.219 1.00 93.50 94 ASN A CA 1
ATOM 775 C C . ASN A 1 94 ? -6.087 6.450 -7.842 1.00 93.50 94 ASN A C 1
ATOM 777 O O . ASN A 1 94 ? -7.137 6.531 -7.210 1.00 93.50 94 ASN A O 1
ATOM 781 N N . LYS A 1 95 ? -6.047 5.955 -9.086 1.00 94.38 95 LYS A N 1
ATOM 782 C CA . LYS A 1 95 ? -7.229 5.401 -9.742 1.00 94.38 95 LYS A CA 1
ATOM 783 C C . LYS A 1 95 ? -7.740 4.159 -9.015 1.00 94.38 95 LYS A C 1
ATOM 785 O O . LYS A 1 95 ? -8.939 4.053 -8.806 1.00 94.38 95 LYS A O 1
ATOM 790 N N . LEU A 1 96 ? -6.858 3.251 -8.595 1.00 93.38 96 LEU A N 1
ATOM 791 C CA . LEU A 1 96 ? -7.257 2.081 -7.808 1.00 93.38 96 LEU A CA 1
ATOM 792 C C . LEU A 1 96 ? -7.894 2.475 -6.469 1.00 93.38 96 LEU A C 1
ATOM 794 O O . LEU A 1 96 ? -8.925 1.912 -6.114 1.00 93.38 96 LEU A O 1
ATOM 798 N N . ILE A 1 97 ? -7.312 3.447 -5.758 1.00 94.50 97 ILE A N 1
ATOM 799 C CA . ILE A 1 97 ? -7.867 3.986 -4.506 1.00 94.50 97 ILE A CA 1
ATOM 800 C C . ILE A 1 97 ? -9.262 4.565 -4.745 1.00 94.50 97 ILE A C 1
ATOM 802 O O . ILE A 1 97 ? -10.174 4.285 -3.980 1.00 94.50 97 ILE A O 1
ATOM 806 N N . SER A 1 98 ? -9.456 5.305 -5.836 1.00 94.19 98 SER A N 1
ATOM 807 C CA . SER A 1 98 ? -10.754 5.895 -6.168 1.00 94.19 98 SER A CA 1
ATOM 808 C C . SER A 1 98 ? -11.799 4.865 -6.619 1.00 94.19 98 SER A C 1
ATOM 810 O O . SER A 1 98 ? -12.961 4.962 -6.221 1.00 94.19 98 SER A O 1
ATOM 812 N N . ASP A 1 99 ? -11.404 3.888 -7.441 1.00 93.06 99 ASP A N 1
ATOM 813 C CA . ASP A 1 99 ? -12.315 2.928 -8.075 1.00 93.06 99 ASP A CA 1
ATOM 814 C C . ASP A 1 99 ? -12.678 1.758 -7.140 1.00 93.06 99 ASP A C 1
ATOM 816 O O . ASP A 1 99 ? -13.804 1.255 -7.179 1.00 93.06 99 ASP A O 1
ATOM 820 N N . GLU A 1 100 ? -11.732 1.290 -6.316 1.00 91.94 100 GLU A N 1
ATOM 821 C CA . GLU A 1 100 ? -11.873 0.079 -5.495 1.00 91.94 100 GLU A CA 1
ATOM 822 C C . GLU A 1 100 ? -11.344 0.230 -4.044 1.00 91.94 100 GLU A C 1
ATOM 824 O O . GLU A 1 100 ? -10.671 -0.687 -3.550 1.00 91.94 100 GLU A O 1
ATOM 829 N N . PRO A 1 101 ? -11.668 1.320 -3.314 1.00 93.56 101 PRO A N 1
ATOM 830 C CA . PRO A 1 101 ? -11.103 1.593 -1.986 1.00 93.56 101 PRO A CA 1
ATOM 831 C C . PRO A 1 101 ? -11.371 0.456 -0.993 1.00 93.56 101 PRO A C 1
ATOM 833 O O . PRO A 1 101 ? -10.462 0.026 -0.289 1.00 93.56 101 PRO A O 1
ATOM 836 N N . ASP A 1 102 ? -12.578 -0.123 -1.007 1.00 91.62 102 ASP A N 1
ATOM 837 C CA . ASP A 1 102 ? -12.966 -1.224 -0.112 1.00 91.62 102 ASP A CA 1
ATOM 838 C C . ASP A 1 102 ? -12.078 -2.464 -0.263 1.00 91.62 102 ASP A C 1
ATOM 840 O O . ASP A 1 102 ? -11.829 -3.187 0.705 1.00 91.62 102 ASP A O 1
ATOM 844 N N . LYS A 1 103 ? -11.659 -2.765 -1.501 1.00 90.19 103 LYS A N 1
ATOM 845 C CA . LYS A 1 103 ? -10.842 -3.948 -1.794 1.00 90.19 103 LYS A CA 1
ATOM 846 C C . LYS A 1 103 ? -9.430 -3.738 -1.282 1.00 90.19 103 LYS A C 1
ATOM 848 O O . LYS A 1 103 ? -8.899 -4.627 -0.622 1.00 90.19 103 LYS A O 1
ATOM 853 N N . ILE A 1 104 ? -8.869 -2.559 -1.550 1.00 91.94 104 ILE A N 1
ATOM 854 C CA . ILE A 1 104 ? -7.544 -2.176 -1.069 1.00 91.94 104 ILE A CA 1
ATOM 855 C C . ILE A 1 104 ? -7.548 -2.206 0.452 1.00 91.94 104 ILE A C 1
ATOM 857 O O . ILE A 1 104 ? -6.778 -2.968 1.027 1.00 91.94 104 ILE A O 1
ATOM 861 N N . PHE A 1 105 ? -8.480 -1.490 1.086 1.00 91.06 105 PHE A N 1
ATOM 862 C CA . PHE A 1 105 ? -8.587 -1.365 2.537 1.00 91.06 105 PHE A CA 1
ATOM 863 C C . PHE A 1 105 ? -8.618 -2.724 3.255 1.00 91.06 105 PHE A C 1
ATOM 865 O O . PHE A 1 105 ? -7.906 -2.926 4.234 1.00 91.06 105 PHE A O 1
ATOM 872 N N . LYS A 1 106 ? -9.377 -3.697 2.730 1.00 88.81 106 LYS A N 1
ATOM 873 C CA . LYS A 1 106 ? -9.470 -5.062 3.288 1.00 88.81 106 LYS A CA 1
ATOM 874 C C . LYS A 1 106 ? -8.229 -5.927 3.053 1.00 88.81 106 LYS A C 1
ATOM 876 O O . LYS A 1 106 ? -8.045 -6.913 3.761 1.00 88.81 106 LYS A O 1
ATOM 881 N N . SER A 1 107 ? -7.432 -5.606 2.037 1.00 88.81 107 SER A N 1
ATOM 882 C CA . SER A 1 107 ? -6.198 -6.324 1.689 1.00 88.81 107 SER A CA 1
ATOM 883 C C . SER A 1 107 ? -4.943 -5.756 2.355 1.00 88.81 107 SER A C 1
ATOM 885 O O . SER A 1 107 ? -3.882 -6.362 2.240 1.00 88.81 107 SER A O 1
ATOM 887 N N . LEU A 1 108 ? -5.054 -4.612 3.041 1.00 90.94 108 LEU A N 1
ATOM 888 C CA . LEU A 1 108 ? -3.923 -3.957 3.693 1.00 90.94 108 LEU A CA 1
ATOM 889 C C . LEU A 1 108 ? -3.298 -4.854 4.767 1.00 90.94 108 LEU A C 1
ATOM 891 O O . LEU A 1 108 ? -3.976 -5.324 5.684 1.00 90.94 108 LEU A O 1
ATOM 895 N N . ASP A 1 109 ? -1.977 -4.993 4.717 1.00 91.25 109 ASP A N 1
ATOM 896 C CA . ASP A 1 109 ? -1.200 -5.470 5.853 1.00 91.25 109 ASP A CA 1
ATOM 897 C C . ASP A 1 109 ? -0.943 -4.300 6.809 1.00 91.25 109 ASP A C 1
ATOM 899 O O . ASP A 1 109 ? -0.001 -3.526 6.645 1.00 91.25 109 ASP A O 1
ATOM 903 N N . LEU A 1 110 ? -1.792 -4.172 7.828 1.00 91.44 110 LEU A N 1
ATOM 904 C CA . LEU A 1 110 ? -1.769 -3.045 8.765 1.00 91.44 110 LEU A CA 1
ATOM 905 C C . LEU A 1 110 ? -0.438 -2.879 9.521 1.00 91.44 110 LEU A C 1
ATOM 907 O O . LEU A 1 110 ? -0.192 -1.801 10.060 1.00 91.44 110 LEU A O 1
ATOM 911 N N . SER A 1 111 ? 0.422 -3.905 9.553 1.00 90.12 111 SER A N 1
ATOM 912 C CA . SER A 1 111 ? 1.760 -3.802 10.148 1.00 90.12 111 SER A CA 1
ATOM 913 C C . SER A 1 111 ? 2.736 -2.993 9.291 1.00 90.12 111 SER A C 1
ATOM 915 O O . SER A 1 111 ? 3.622 -2.332 9.828 1.00 90.12 111 SER A O 1
ATOM 917 N N . SER A 1 112 ? 2.541 -2.989 7.970 1.00 90.31 112 SER A N 1
ATOM 918 C CA . SER A 1 112 ? 3.408 -2.328 6.990 1.00 90.31 112 SER A CA 1
ATOM 919 C C . SER A 1 112 ? 2.745 -1.155 6.260 1.00 90.31 112 SER A C 1
ATOM 921 O O . SER A 1 112 ? 3.421 -0.444 5.513 1.00 90.31 112 SER A O 1
ATOM 923 N N . THR A 1 113 ? 1.440 -0.942 6.460 1.00 93.44 113 THR A N 1
ATOM 924 C CA . THR A 1 113 ? 0.667 0.138 5.833 1.00 93.44 113 THR A CA 1
ATOM 925 C C . THR A 1 113 ? 1.175 1.521 6.263 1.00 93.44 113 THR A C 1
ATOM 927 O O . THR A 1 113 ? 1.115 1.831 7.456 1.00 93.44 113 THR A O 1
ATOM 930 N N . PRO A 1 114 ? 1.587 2.388 5.316 1.00 92.25 114 PRO A N 1
ATOM 931 C CA . PRO A 1 114 ? 1.899 3.790 5.599 1.00 92.25 114 PRO A CA 1
ATOM 932 C C . PRO A 1 114 ? 0.681 4.570 6.117 1.00 92.25 114 PRO A C 1
ATOM 934 O O . PRO A 1 114 ? -0.435 4.363 5.636 1.00 92.25 114 PRO A O 1
ATOM 937 N N . GLU A 1 115 ? 0.895 5.500 7.051 1.00 93.38 115 GLU A N 1
ATOM 938 C CA . GLU A 1 115 ? -0.164 6.345 7.630 1.00 93.38 115 GLU A CA 1
ATOM 939 C C . GLU A 1 115 ? -0.927 7.116 6.541 1.00 93.38 115 GLU A C 1
ATOM 941 O O . GLU A 1 115 ? -2.158 7.141 6.531 1.00 93.38 115 GLU A O 1
ATOM 946 N N . GLU A 1 116 ? -0.206 7.668 5.563 1.00 92.81 116 GLU A N 1
ATOM 947 C CA . GLU A 1 116 ? -0.767 8.471 4.477 1.00 92.81 116 GLU A CA 1
ATOM 948 C C . GLU A 1 116 ? -1.709 7.664 3.583 1.00 92.81 116 GLU A C 1
ATOM 950 O O . GLU A 1 116 ? -2.736 8.184 3.154 1.00 92.81 116 GLU A O 1
ATOM 955 N N . LEU A 1 117 ? -1.383 6.392 3.323 1.00 94.44 117 LEU A N 1
ATOM 956 C CA . LEU A 1 117 ? -2.239 5.503 2.536 1.00 94.44 117 LEU A CA 1
ATOM 957 C C . LEU A 1 117 ? -3.569 5.264 3.255 1.00 94.44 117 LEU A C 1
ATOM 959 O O . LEU A 1 117 ? -4.635 5.301 2.640 1.00 94.44 117 LEU A O 1
ATOM 963 N N . LEU A 1 118 ? -3.512 5.018 4.565 1.00 94.75 118 LEU A N 1
ATOM 964 C CA . LEU A 1 118 ? -4.719 4.784 5.345 1.00 94.75 118 LEU A CA 1
ATOM 965 C C . LEU A 1 118 ? -5.587 6.050 5.401 1.00 94.75 118 LEU A C 1
ATOM 967 O O . LEU A 1 118 ? -6.798 5.954 5.225 1.00 94.75 118 LEU A O 1
ATOM 971 N N . ILE A 1 119 ? -4.979 7.231 5.563 1.00 94.00 119 ILE A N 1
ATOM 972 C CA . ILE A 1 119 ? -5.689 8.519 5.495 1.00 94.00 119 ILE A CA 1
ATOM 973 C C . ILE A 1 119 ? -6.364 8.706 4.129 1.00 94.00 119 ILE A C 1
ATOM 975 O O . ILE A 1 119 ? -7.551 9.025 4.086 1.00 94.00 119 ILE A O 1
ATOM 979 N N . GLU A 1 120 ? -5.643 8.482 3.025 1.00 93.62 120 GLU A N 1
ATOM 980 C CA . GLU A 1 120 ? -6.181 8.657 1.668 1.00 93.62 120 GLU A CA 1
ATOM 981 C C . GLU A 1 120 ? -7.391 7.744 1.418 1.00 93.62 120 GLU A C 1
ATOM 983 O O . GLU A 1 120 ? -8.407 8.179 0.870 1.00 93.62 120 GLU A O 1
ATOM 988 N N . LEU A 1 121 ? -7.332 6.495 1.889 1.00 94.75 121 LEU A N 1
ATOM 989 C CA . LEU A 1 121 ? -8.453 5.563 1.777 1.00 94.75 121 LEU A CA 1
ATOM 990 C C . LEU A 1 121 ? -9.670 6.004 2.598 1.00 94.75 121 LEU A C 1
ATOM 992 O O . LEU A 1 121 ? -10.786 5.928 2.092 1.00 94.75 121 LEU A O 1
ATOM 996 N N . ILE A 1 122 ? -9.476 6.478 3.834 1.00 93.50 122 ILE A N 1
ATOM 997 C CA . ILE A 1 122 ? -10.579 6.940 4.699 1.00 93.50 122 ILE A CA 1
ATOM 998 C C . ILE A 1 122 ? -11.260 8.180 4.117 1.00 93.50 122 ILE A C 1
ATOM 1000 O O . ILE A 1 122 ? -12.475 8.312 4.202 1.00 93.50 122 ILE A O 1
ATOM 1004 N N . GLN A 1 123 ? -10.490 9.078 3.505 1.00 92.19 123 GLN A N 1
ATOM 1005 C CA . GLN A 1 123 ? -11.015 10.296 2.883 1.00 92.19 123 GLN A CA 1
ATOM 1006 C C . GLN A 1 123 ? -11.696 10.053 1.530 1.00 92.19 123 GLN A C 1
ATOM 1008 O O . GLN A 1 123 ? -12.243 10.986 0.945 1.00 92.19 123 GLN A O 1
ATOM 1013 N N . THR A 1 124 ? -11.635 8.835 0.991 1.00 91.75 124 THR A N 1
ATOM 1014 C CA . THR A 1 124 ? -12.191 8.539 -0.328 1.00 91.75 124 THR A CA 1
ATOM 1015 C C . THR A 1 124 ? -13.716 8.419 -0.263 1.00 91.75 124 THR A C 1
ATOM 1017 O O . THR A 1 124 ? -14.240 7.479 0.328 1.00 91.75 124 THR A O 1
ATOM 1020 N N . ASP A 1 125 ? -14.432 9.293 -0.981 1.00 85.44 125 ASP A N 1
ATOM 1021 C CA . ASP A 1 125 ? -15.910 9.326 -1.040 1.00 85.44 125 ASP A CA 1
ATOM 1022 C C . ASP A 1 125 ? -16.562 7.991 -1.463 1.00 85.44 125 ASP A C 1
ATOM 1024 O O . ASP A 1 125 ? -17.727 7.724 -1.168 1.00 85.44 125 ASP A O 1
ATOM 1028 N N . ASN A 1 126 ? -15.825 7.149 -2.194 1.00 90.38 126 ASN A N 1
ATOM 1029 C CA . ASN A 1 126 ? -16.304 5.865 -2.709 1.00 90.38 126 ASN A CA 1
ATOM 1030 C C . ASN A 1 126 ? -16.117 4.691 -1.733 1.00 90.38 126 ASN A C 1
ATOM 1032 O O . ASN A 1 126 ? -16.452 3.561 -2.101 1.00 90.38 126 ASN A O 1
ATOM 1036 N N . LEU A 1 127 ? -15.576 4.918 -0.531 1.00 91.88 127 LEU A N 1
ATOM 1037 C CA . LEU A 1 127 ? -15.417 3.880 0.487 1.00 91.88 127 LEU A CA 1
ATOM 1038 C C . LEU A 1 127 ? -16.796 3.461 1.027 1.00 91.88 127 LEU A C 1
ATOM 1040 O O . LEU A 1 127 ? -17.481 4.220 1.705 1.00 91.88 127 LEU A O 1
ATOM 1044 N N . LYS A 1 128 ? -17.219 2.229 0.737 1.00 90.25 128 LYS A N 1
ATOM 1045 C CA . LYS A 1 128 ? -18.499 1.646 1.172 1.00 90.25 128 LYS A CA 1
ATOM 1046 C C . LYS A 1 128 ? -18.290 0.796 2.420 1.00 90.25 128 LYS A C 1
ATOM 1048 O O . LYS A 1 128 ? -18.620 -0.395 2.454 1.00 90.25 128 LYS A O 1
ATOM 1053 N N . MET A 1 129 ? -17.735 1.420 3.450 1.00 89.38 129 MET A N 1
ATOM 1054 C CA . MET A 1 129 ? -17.551 0.836 4.775 1.00 89.38 129 MET A CA 1
ATOM 1055 C C . MET A 1 129 ? -18.192 1.744 5.815 1.00 89.38 129 MET A C 1
ATOM 1057 O O . MET A 1 129 ? -18.114 2.960 5.700 1.00 89.38 129 MET A O 1
ATOM 1061 N N . SER A 1 130 ? -18.821 1.143 6.824 1.00 88.69 130 SER A N 1
ATOM 1062 C CA . SER A 1 130 ? -19.317 1.912 7.969 1.00 88.69 130 SER A CA 1
ATOM 1063 C C . SER A 1 130 ? -18.156 2.483 8.779 1.00 88.69 130 SER A C 1
ATOM 1065 O O . SER A 1 130 ? -17.069 1.906 8.849 1.00 88.69 130 SER A O 1
ATOM 1067 N N . GLU A 1 131 ? -18.421 3.577 9.467 1.00 87.38 131 GLU A N 1
ATOM 1068 C CA . GLU A 1 131 ? -17.490 4.325 10.295 1.00 87.38 131 GLU A CA 1
ATOM 1069 C C . GLU A 1 131 ? -16.954 3.444 11.428 1.00 87.38 131 GLU A C 1
ATOM 1071 O O . GLU A 1 131 ? -15.767 3.502 11.740 1.00 87.38 131 GLU A O 1
ATOM 1076 N N . VAL A 1 132 ? -17.777 2.524 11.955 1.00 86.06 132 VAL A N 1
ATOM 1077 C CA . VAL A 1 132 ? -17.339 1.476 12.895 1.00 86.06 132 VAL A CA 1
ATOM 1078 C C . VAL A 1 132 ? -16.266 0.589 12.274 1.00 86.06 132 VAL A C 1
ATOM 1080 O O . VAL A 1 132 ? -15.240 0.328 12.895 1.00 86.06 132 VAL A O 1
ATOM 1083 N N . GLN A 1 133 ? -16.495 0.094 11.056 1.00 88.44 133 GLN A N 1
ATOM 1084 C CA . GLN A 1 133 ? -15.548 -0.799 10.388 1.00 88.44 133 GLN A CA 1
ATOM 1085 C C . GLN A 1 133 ? -14.244 -0.075 10.071 1.00 88.44 133 GLN A C 1
ATOM 1087 O O . GLN A 1 133 ? -13.172 -0.655 10.242 1.00 88.44 133 GLN A O 1
ATOM 1092 N N . VAL A 1 134 ? -14.323 1.179 9.625 1.00 91.69 134 VAL A N 1
ATOM 1093 C CA . VAL A 1 134 ? -13.142 2.017 9.396 1.00 91.69 134 VAL A CA 1
ATOM 1094 C C . VAL A 1 134 ? -12.369 2.200 10.700 1.00 91.69 134 VAL A C 1
ATOM 1096 O O . VAL A 1 134 ? -11.168 1.928 10.749 1.00 91.69 134 VAL A O 1
ATOM 1099 N N . TRP A 1 135 ? -13.065 2.565 11.776 1.00 90.50 135 TRP A N 1
ATOM 1100 C CA . TRP A 1 135 ? -12.467 2.765 13.089 1.00 90.50 135 TRP A CA 1
ATOM 1101 C C . TRP A 1 135 ? -11.782 1.504 13.634 1.00 90.50 135 TRP A C 1
ATOM 1103 O O . TRP A 1 135 ? -10.654 1.573 14.120 1.00 90.50 135 TRP A O 1
ATOM 1113 N N . GLU A 1 136 ? -12.391 0.327 13.482 1.00 88.31 136 GLU A N 1
ATOM 1114 C CA . GLU A 1 136 ? -11.766 -0.943 13.870 1.00 88.31 136 GLU A CA 1
ATOM 1115 C C . GLU A 1 136 ? -10.437 -1.198 13.152 1.00 88.31 136 GLU A C 1
ATOM 1117 O O . GLU A 1 136 ? -9.501 -1.725 13.754 1.00 88.31 136 GLU A O 1
ATOM 1122 N N . HIS A 1 137 ? -10.339 -0.849 11.867 1.00 91.50 137 HIS A N 1
ATOM 1123 C CA . HIS A 1 137 ? -9.091 -1.008 11.118 1.00 91.50 137 HIS A CA 1
ATOM 1124 C C . HIS A 1 137 ? -8.043 0.006 11.567 1.00 91.50 137 HIS A C 1
ATOM 1126 O O . HIS A 1 137 ? -6.883 -0.366 11.723 1.00 91.50 137 HIS A O 1
ATOM 1132 N N . VAL A 1 138 ? -8.448 1.246 11.845 1.00 92.81 138 VAL A N 1
ATOM 1133 C CA . VAL A 1 138 ? -7.568 2.289 12.389 1.00 92.81 138 VAL A CA 1
ATOM 1134 C C . VAL A 1 138 ? -6.993 1.879 13.746 1.00 92.81 138 VAL A C 1
ATOM 1136 O O . VAL A 1 138 ? -5.786 1.967 13.949 1.00 92.81 138 VAL A O 1
ATOM 1139 N N . VAL A 1 139 ? -7.812 1.342 14.654 1.00 89.25 139 VAL A N 1
ATOM 1140 C CA . VAL A 1 139 ? -7.339 0.844 15.958 1.00 89.25 139 VAL A CA 1
ATOM 1141 C C . VAL A 1 139 ? -6.377 -0.335 15.789 1.00 89.25 139 VAL A C 1
ATOM 1143 O O . VAL A 1 139 ? -5.317 -0.358 16.416 1.00 89.25 139 VAL A O 1
ATOM 1146 N N . LYS A 1 140 ? -6.698 -1.295 14.909 1.00 90.75 140 LYS A N 1
ATOM 1147 C CA . LYS A 1 140 ? -5.798 -2.419 14.594 1.00 90.75 140 LYS A CA 1
ATOM 1148 C C . LYS A 1 140 ? -4.475 -1.944 13.999 1.00 90.75 140 LYS A C 1
ATOM 1150 O O . LYS A 1 140 ? -3.432 -2.480 14.363 1.00 90.75 140 LYS A O 1
ATOM 1155 N N . TRP A 1 141 ? -4.509 -0.939 13.127 1.00 94.62 141 TRP A N 1
ATOM 1156 C CA . TRP A 1 141 ? -3.313 -0.300 12.587 1.00 94.62 141 TRP A CA 1
ATOM 1157 C C . TRP A 1 141 ? -2.490 0.348 13.702 1.00 94.62 141 TRP A C 1
ATOM 1159 O O . TRP A 1 141 ? -1.311 0.038 13.831 1.00 94.62 141 TRP A O 1
ATOM 1169 N N . GLY A 1 142 ? -3.112 1.135 14.586 1.00 92.62 142 GLY A N 1
ATOM 1170 C CA . GLY A 1 142 ? -2.423 1.753 15.723 1.00 92.62 142 GLY A CA 1
ATOM 1171 C C . GLY A 1 142 ? -1.746 0.733 16.640 1.00 92.62 142 GLY A C 1
ATOM 1172 O O . GLY A 1 142 ? -0.619 0.952 17.079 1.00 92.62 142 GLY A O 1
ATOM 1173 N N . HIS A 1 143 ? -2.383 -0.415 16.878 1.00 89.50 143 HIS A N 1
ATOM 1174 C CA . HIS A 1 143 ? -1.763 -1.530 17.595 1.00 89.50 143 HIS A CA 1
ATOM 1175 C C . HIS A 1 143 ? -0.598 -2.163 16.832 1.00 89.50 143 HIS A C 1
ATOM 1177 O O . HIS A 1 143 ? 0.438 -2.440 17.430 1.00 89.50 143 HIS A O 1
ATOM 1183 N N . ALA A 1 144 ? -0.737 -2.374 15.523 1.00 91.75 144 ALA A N 1
ATOM 1184 C CA . ALA A 1 144 ? 0.322 -2.954 14.703 1.00 91.75 144 ALA A CA 1
ATOM 1185 C C . ALA A 1 144 ? 1.574 -2.057 14.646 1.00 91.75 144 ALA A C 1
ATOM 1187 O O . ALA A 1 144 ? 2.690 -2.572 14.625 1.00 91.75 144 ALA A O 1
ATOM 1188 N N . GLN A 1 145 ? 1.395 -0.732 14.704 1.00 91.38 145 GLN A N 1
ATOM 1189 C CA . GLN A 1 145 ? 2.491 0.239 14.801 1.00 91.38 145 GLN A CA 1
ATOM 1190 C C . GLN A 1 145 ? 3.121 0.317 16.204 1.00 91.38 145 GLN A C 1
ATOM 1192 O O . GLN A 1 145 ? 4.224 0.836 16.359 1.00 91.38 145 GLN A O 1
ATOM 1197 N N . ASN A 1 146 ? 2.452 -0.216 17.232 1.00 89.81 146 ASN A N 1
ATOM 1198 C CA . ASN A 1 146 ? 2.919 -0.204 18.617 1.00 89.81 146 ASN A CA 1
ATOM 1199 C C . ASN A 1 146 ? 2.849 -1.622 19.232 1.00 89.81 146 ASN A C 1
ATOM 1201 O O . ASN A 1 146 ? 2.041 -1.867 20.134 1.00 89.81 146 ASN A O 1
ATOM 1205 N N . PRO A 1 147 ? 3.692 -2.572 18.779 1.00 85.94 147 PRO A N 1
ATOM 1206 C CA . PRO A 1 147 ? 3.593 -3.989 19.154 1.00 85.94 147 PRO A CA 1
ATOM 1207 C C . PRO A 1 147 ? 3.863 -4.274 20.641 1.00 85.94 147 PRO A C 1
ATOM 1209 O O . PRO A 1 147 ? 3.496 -5.335 21.135 1.00 85.94 147 PRO A O 1
ATOM 1212 N N . GLU A 1 148 ? 4.483 -3.334 21.358 1.00 86.31 148 GLU A N 1
ATOM 1213 C CA . GLU A 1 148 ? 4.738 -3.419 22.803 1.00 86.31 148 GLU A CA 1
ATOM 1214 C C . GLU A 1 148 ? 3.478 -3.162 23.651 1.00 86.31 148 GLU A C 1
ATOM 1216 O O . GLU A 1 148 ? 3.482 -3.387 24.864 1.00 86.31 148 GLU A O 1
ATOM 1221 N N . LEU A 1 149 ? 2.393 -2.655 23.046 1.00 85.50 149 LEU A N 1
ATOM 1222 C CA . LEU A 1 149 ? 1.152 -2.405 23.774 1.00 85.50 149 LEU A CA 1
ATOM 1223 C C . LEU A 1 149 ? 0.426 -3.728 24.059 1.00 85.50 149 LEU A C 1
ATOM 1225 O O . LEU A 1 149 ? 0.341 -4.596 23.185 1.00 85.50 149 LEU A O 1
ATOM 1229 N N . PRO A 1 150 ? -0.162 -3.882 25.257 1.00 82.00 150 PRO A N 1
ATOM 1230 C CA . PRO A 1 150 ? -0.983 -5.043 25.559 1.00 82.00 150 PRO A CA 1
ATOM 1231 C C . PRO A 1 150 ? -2.164 -5.130 24.586 1.00 82.00 150 PRO A C 1
ATOM 1233 O O . PRO A 1 150 ? -2.792 -4.127 24.258 1.00 82.00 150 PRO A O 1
ATOM 1236 N N . SER A 1 151 ? -2.491 -6.345 24.144 1.00 78.50 151 SER A N 1
ATOM 1237 C CA . SER A 1 151 ? -3.660 -6.583 23.285 1.00 78.50 151 SER A CA 1
ATOM 1238 C C . SER A 1 151 ? -4.984 -6.520 24.049 1.00 78.50 151 SER A C 1
ATOM 1240 O O . SER A 1 151 ? -6.030 -6.364 23.433 1.00 78.50 151 SER A O 1
ATOM 1242 N N . ASP A 1 152 ? -4.939 -6.680 25.375 1.00 77.75 152 ASP A N 1
ATOM 1243 C CA . ASP A 1 152 ? -6.108 -6.636 26.251 1.00 77.75 152 ASP A CA 1
ATOM 1244 C C . ASP A 1 152 ? -6.312 -5.207 26.799 1.00 77.75 152 ASP A C 1
ATOM 1246 O O . ASP A 1 152 ? -5.470 -4.731 27.575 1.00 77.75 152 ASP A O 1
ATOM 1250 N N . PRO A 1 153 ? -7.429 -4.547 26.437 1.00 71.12 153 PRO A N 1
ATOM 1251 C CA . PRO A 1 153 ? -7.862 -3.247 26.951 1.00 71.12 153 PRO A CA 1
ATOM 1252 C C . PRO A 1 153 ? -7.776 -3.066 28.460 1.00 71.12 153 PRO A C 1
ATOM 1254 O O . PRO A 1 153 ? -7.453 -1.985 28.953 1.00 71.12 153 PRO A O 1
ATOM 1257 N N . THR A 1 154 ? -8.057 -4.125 29.217 1.00 76.50 154 THR A N 1
ATOM 1258 C CA . THR A 1 154 ? -8.115 -4.061 30.680 1.00 76.50 154 THR A CA 1
ATOM 1259 C C . THR A 1 154 ? -6.743 -3.800 31.306 1.00 76.50 154 THR A C 1
ATOM 1261 O O . THR A 1 154 ? -6.664 -3.306 32.432 1.00 76.50 154 THR A O 1
ATOM 1264 N N . ASN A 1 155 ? -5.664 -4.048 30.555 1.00 77.94 155 ASN A N 1
ATOM 1265 C CA . ASN A 1 155 ? -4.282 -3.809 30.964 1.00 77.94 155 ASN A CA 1
ATOM 1266 C C . ASN A 1 155 ? -3.746 -2.434 30.529 1.00 77.94 155 ASN A C 1
ATOM 1268 O O . ASN A 1 155 ? -2.554 -2.161 30.689 1.00 77.94 155 ASN A O 1
ATOM 1272 N N . PHE A 1 156 ? -4.586 -1.556 29.969 1.00 78.31 156 PHE A N 1
ATOM 1273 C CA . PHE A 1 156 ? -4.136 -0.251 29.496 1.00 78.31 156 PHE A CA 1
ATOM 1274 C C . PHE A 1 156 ? -3.842 0.670 30.678 1.00 78.31 156 PHE A C 1
ATOM 1276 O O . PHE A 1 156 ? -4.733 1.143 31.387 1.00 78.31 156 PHE A O 1
ATOM 1283 N N . SER A 1 157 ? -2.560 0.977 30.865 1.00 82.62 157 SER A N 1
ATOM 1284 C CA . SER A 1 157 ? -2.163 2.118 31.678 1.00 82.62 157 SER A CA 1
ATOM 1285 C C . SER A 1 157 ? -2.505 3.426 30.952 1.00 82.62 157 SER A C 1
ATOM 1287 O O . SER A 1 157 ? -2.701 3.464 29.734 1.00 82.62 157 SER A O 1
ATOM 1289 N N . ARG A 1 158 ? -2.521 4.541 31.690 1.00 83.00 158 ARG A N 1
ATOM 1290 C CA . ARG A 1 158 ? -2.698 5.879 31.100 1.00 83.00 158 ARG A CA 1
ATOM 1291 C C . ARG A 1 158 ? -1.631 6.191 30.042 1.00 83.00 158 ARG A C 1
ATOM 1293 O O . ARG A 1 158 ? -1.918 6.876 29.067 1.00 83.00 158 ARG A O 1
ATOM 1300 N N . GLU A 1 159 ? -0.411 5.693 30.228 1.00 84.50 159 GLU A N 1
ATOM 1301 C CA . GLU A 1 159 ? 0.693 5.877 29.281 1.00 84.50 159 GLU A CA 1
ATOM 1302 C C . GLU A 1 159 ? 0.460 5.084 27.990 1.00 84.50 159 GLU A C 1
ATOM 1304 O O . GLU A 1 159 ? 0.548 5.661 26.911 1.00 84.50 159 GLU A O 1
ATOM 1309 N N . VAL A 1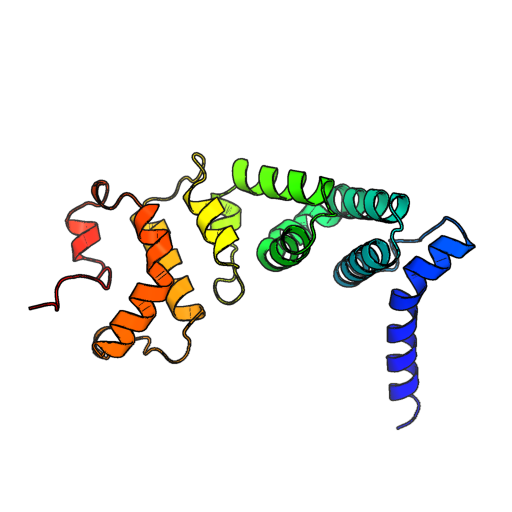 160 ? 0.065 3.809 28.099 1.00 83.75 160 VAL A N 1
ATOM 1310 C CA . VAL A 1 160 ? -0.315 2.949 26.959 1.00 83.75 160 VAL A CA 1
ATOM 1311 C C . VAL A 1 160 ? -1.440 3.591 26.148 1.00 83.75 160 VAL A C 1
ATOM 1313 O O . VAL A 1 160 ? -1.349 3.688 24.924 1.00 83.75 160 VAL A O 1
ATOM 1316 N N . PHE A 1 161 ? -2.468 4.096 26.835 1.00 82.75 161 PHE A N 1
ATOM 1317 C CA . PHE A 1 161 ? -3.576 4.800 26.198 1.00 82.75 161 PHE A CA 1
ATOM 1318 C C . PHE A 1 161 ? -3.115 6.058 25.453 1.00 82.75 161 PHE A C 1
ATOM 1320 O O . PHE A 1 161 ? -3.505 6.276 24.309 1.00 82.75 161 PHE A O 1
ATOM 1327 N N . ASN A 1 162 ? -2.263 6.879 26.074 1.00 86.38 162 ASN A N 1
ATOM 1328 C CA . ASN A 1 162 ? -1.746 8.089 25.438 1.00 86.38 162 ASN A CA 1
ATOM 1329 C C . ASN A 1 162 ? -0.899 7.773 24.198 1.00 86.38 162 ASN A C 1
ATOM 1331 O O . ASN A 1 162 ? -1.009 8.488 23.204 1.00 86.38 162 ASN A O 1
ATOM 1335 N N . THR A 1 163 ? -0.096 6.706 24.226 1.00 87.81 163 THR A N 1
ATOM 1336 C CA . THR A 1 163 ? 0.678 6.253 23.061 1.00 87.81 163 THR A CA 1
ATOM 1337 C C . THR A 1 163 ? -0.242 5.897 21.899 1.00 87.81 1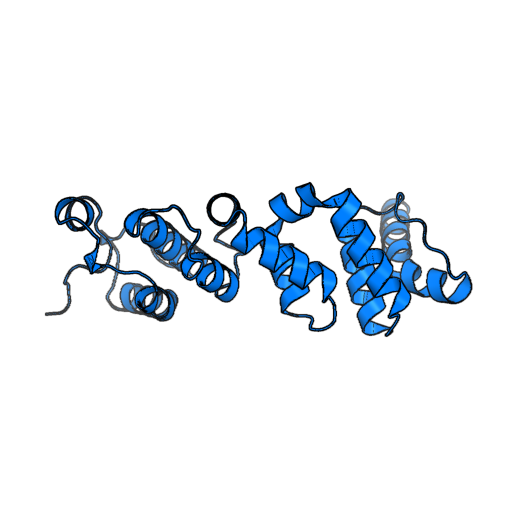63 THR A C 1
ATOM 1339 O O . THR A 1 163 ? -0.092 6.461 20.816 1.00 87.81 163 THR A O 1
ATOM 1342 N N . LEU A 1 164 ? -1.247 5.045 22.134 1.00 87.69 164 LEU A N 1
ATOM 1343 C CA . LEU A 1 164 ? -2.205 4.671 21.093 1.00 87.69 164 LEU A CA 1
ATOM 1344 C C . LEU A 1 164 ? -2.984 5.893 20.587 1.00 87.69 164 LEU A C 1
ATOM 1346 O O . LEU A 1 164 ? -3.075 6.112 19.384 1.00 87.69 164 LEU A O 1
ATOM 1350 N N . LYS A 1 165 ? -3.484 6.741 21.492 1.00 86.69 165 LYS A N 1
ATOM 1351 C CA . LYS A 1 165 ? -4.205 7.972 21.140 1.00 86.69 165 LYS A CA 1
ATOM 1352 C C . LYS A 1 165 ? -3.386 8.881 20.225 1.00 86.69 165 LYS A C 1
ATOM 1354 O O . LYS A 1 165 ? -3.939 9.416 19.268 1.00 86.69 165 LYS A O 1
ATOM 1359 N N . ASN A 1 166 ? -2.096 9.057 20.508 1.00 88.94 166 ASN A N 1
ATOM 1360 C CA . ASN A 1 166 ? -1.219 9.888 19.687 1.00 88.94 166 ASN A CA 1
ATOM 1361 C C . ASN A 1 166 ? -1.053 9.303 18.277 1.00 88.94 166 ASN A C 1
ATOM 1363 O O . ASN A 1 166 ? -1.132 10.055 17.311 1.00 88.94 166 ASN A O 1
ATOM 1367 N N . SER A 1 167 ? -0.903 7.979 18.144 1.00 89.12 167 SER A N 1
ATOM 1368 C CA . SER A 1 167 ? -0.863 7.313 16.833 1.00 89.12 167 SER A CA 1
ATOM 1369 C C . SER A 1 167 ? -2.177 7.446 16.062 1.00 89.12 167 SER A C 1
ATOM 1371 O O . SER A 1 167 ? -2.168 7.513 14.839 1.00 89.12 167 SER A O 1
ATOM 1373 N N . LEU A 1 168 ? -3.316 7.489 16.758 1.00 92.19 168 LEU A N 1
ATOM 1374 C CA . LEU A 1 168 ? -4.629 7.542 16.116 1.00 92.19 168 LEU A CA 1
ATOM 1375 C C . LEU A 1 168 ? -5.141 8.967 15.849 1.00 92.19 168 LEU A C 1
ATOM 1377 O O . LEU A 1 168 ? -6.167 9.138 15.189 1.00 92.19 168 LEU A O 1
ATOM 1381 N N . GLN A 1 169 ? -4.454 9.994 16.356 1.00 90.38 169 GLN A N 1
ATOM 1382 C CA . GLN A 1 169 ? -4.978 11.358 16.432 1.00 90.38 169 GLN A CA 1
ATOM 1383 C C . GLN A 1 169 ? -5.399 11.929 15.072 1.00 90.38 169 GLN A C 1
ATOM 1385 O O . GLN A 1 169 ? -6.422 12.611 14.997 1.00 90.38 169 GLN A O 1
ATOM 1390 N N . GLN A 1 170 ? -4.646 11.651 14.004 1.00 90.44 170 GLN A N 1
ATOM 1391 C CA . GLN A 1 170 ? -4.973 12.157 12.668 1.00 90.44 170 GLN A CA 1
ATOM 1392 C C . GLN A 1 170 ? -6.273 11.544 12.134 1.00 90.44 170 GLN A C 1
ATOM 1394 O O . GLN A 1 170 ? -7.140 12.263 11.639 1.00 90.44 170 GLN A O 1
ATOM 1399 N N . PHE A 1 171 ? -6.468 10.239 12.324 1.00 92.25 171 PHE A N 1
ATOM 1400 C CA . PHE A 1 171 ? -7.644 9.518 11.831 1.00 92.25 171 PHE A CA 1
ATOM 1401 C C . PHE A 1 171 ? -8.944 9.959 12.496 1.00 92.25 171 PHE A C 1
ATOM 1403 O O . PHE A 1 171 ? -9.985 9.967 11.845 1.00 92.25 171 PHE A O 1
ATOM 1410 N N . ILE A 1 172 ? -8.884 10.379 13.766 1.00 86.75 172 ILE A N 1
ATOM 1411 C CA . ILE A 1 172 ? -10.058 10.877 14.499 1.00 86.75 172 ILE A CA 1
ATOM 1412 C C . ILE A 1 172 ? -10.700 12.056 13.758 1.00 86.75 172 ILE A C 1
ATOM 1414 O O . ILE A 1 172 ? -11.917 12.197 13.774 1.00 86.75 172 ILE A O 1
ATOM 1418 N N . THR A 1 173 ? -9.906 12.885 13.073 1.00 88.75 173 THR A N 1
ATOM 1419 C CA . THR A 1 173 ? -10.441 14.027 12.317 1.00 88.75 173 THR A CA 1
ATOM 1420 C C . THR A 1 173 ? -11.138 13.652 11.009 1.00 88.75 173 THR A C 1
ATOM 1422 O O . THR A 1 173 ? -11.827 14.496 10.441 1.00 88.75 173 THR A O 1
ATOM 1425 N N . PHE A 1 174 ? -10.979 12.412 10.538 1.00 89.44 174 PHE A N 1
ATOM 1426 C CA . PHE A 1 174 ? -11.516 11.937 9.259 1.00 89.44 174 PHE A CA 1
ATOM 1427 C C . PHE A 1 174 ? -12.690 10.965 9.405 1.00 89.44 174 PHE A C 1
ATOM 1429 O O . PHE A 1 174 ? -13.313 10.625 8.406 1.00 89.44 174 PHE A O 1
ATOM 1436 N N . ILE A 1 175 ? -13.000 10.521 10.625 1.00 86.62 175 ILE A N 1
ATOM 1437 C CA . ILE A 1 175 ? -14.088 9.577 10.897 1.00 86.62 175 ILE A CA 1
ATOM 1438 C C . ILE A 1 175 ? -15.247 10.326 11.548 1.00 86.62 175 ILE A C 1
ATOM 1440 O O . ILE A 1 175 ? -15.079 10.981 12.577 1.00 86.62 175 ILE A O 1
ATOM 1444 N N . ASP A 1 176 ? -16.436 10.209 10.959 1.00 84.88 176 ASP A N 1
ATOM 1445 C CA . ASP A 1 176 ? -17.646 10.828 11.492 1.00 84.88 176 ASP A CA 1
ATOM 1446 C C . ASP A 1 176 ? -18.291 9.949 12.574 1.00 84.88 176 ASP A C 1
ATOM 1448 O O . ASP A 1 176 ? -19.188 9.142 12.326 1.00 84.88 176 ASP A O 1
ATOM 1452 N N . PHE A 1 177 ? -17.835 10.123 13.814 1.00 81.88 177 PHE A N 1
ATOM 1453 C CA . PHE A 1 177 ? -18.373 9.390 14.961 1.00 81.88 177 PHE A CA 1
ATOM 1454 C C . PHE A 1 177 ? -19.852 9.703 15.258 1.00 81.88 177 PHE A C 1
ATOM 1456 O O . PHE A 1 177 ? -20.475 8.961 16.015 1.00 81.88 177 PHE A O 1
ATOM 1463 N N . TYR A 1 178 ? -20.443 10.759 14.681 1.00 77.88 178 TYR A N 1
ATOM 1464 C CA . TYR A 1 178 ? -21.862 11.073 14.887 1.00 77.88 178 TYR A CA 1
ATOM 1465 C C . TYR A 1 178 ? -22.799 10.102 14.160 1.00 77.88 178 TYR A C 1
ATOM 1467 O O . TYR A 1 178 ? -23.965 9.992 14.543 1.00 77.88 178 TYR A O 1
ATOM 1475 N N . ASN A 1 179 ? -22.296 9.379 13.155 1.00 72.69 179 ASN A N 1
ATOM 1476 C CA . ASN A 1 179 ? -23.058 8.363 12.426 1.00 72.69 179 ASN A CA 1
ATOM 1477 C C . ASN A 1 179 ? -23.076 7.000 13.137 1.00 72.69 179 ASN A C 1
ATOM 1479 O O . ASN A 1 179 ? -23.725 6.071 12.658 1.00 72.69 179 ASN A O 1
ATOM 1483 N N . LEU A 1 180 ? -22.403 6.876 14.285 1.00 75.06 180 LEU A N 1
ATOM 1484 C CA . LEU A 1 180 ? -22.409 5.662 15.092 1.00 75.06 180 LEU A CA 1
ATOM 1485 C C . LEU A 1 180 ? -23.706 5.533 15.888 1.00 75.06 180 LEU A C 1
ATOM 1487 O O . LEU A 1 180 ? -24.136 6.461 16.577 1.00 75.06 180 LEU A O 1
ATOM 1491 N N . THR A 1 181 ? -24.320 4.352 15.847 1.00 74.81 181 THR A N 1
ATOM 1492 C CA . THR A 1 181 ? -25.445 4.054 16.736 1.00 74.81 181 THR A CA 1
ATOM 1493 C C . THR A 1 181 ? -24.967 3.885 18.181 1.00 74.81 181 THR A C 1
ATOM 1495 O O . THR A 1 181 ? -23.826 3.510 18.449 1.00 74.81 181 THR A O 1
ATOM 1498 N N . SER A 1 182 ? -25.859 4.120 19.149 1.00 68.56 182 SER A N 1
ATOM 1499 C CA . SER A 1 182 ? -25.541 3.912 20.570 1.00 68.56 182 SER A CA 1
ATOM 1500 C C . SER A 1 182 ? -25.178 2.457 20.898 1.00 68.56 182 SER A C 1
ATOM 1502 O O . SER A 1 182 ? -24.426 2.224 21.836 1.00 68.56 182 SER A O 1
ATOM 1504 N N . GLU A 1 183 ? -25.692 1.490 20.133 1.00 69.06 183 GLU A N 1
ATOM 1505 C CA . GLU A 1 183 ? -25.347 0.069 20.262 1.00 69.06 183 GLU A CA 1
ATOM 1506 C C . GLU A 1 183 ? -23.931 -0.193 19.735 1.00 69.06 183 GLU A C 1
ATOM 1508 O O . GLU A 1 183 ? -23.122 -0.784 20.436 1.00 69.06 183 GLU A O 1
ATOM 1513 N N . GLU A 1 184 ? -23.561 0.353 18.574 1.00 67.88 184 GLU A N 1
ATOM 1514 C CA . GLU A 1 184 ? -22.195 0.244 18.035 1.00 67.88 184 GLU A CA 1
ATOM 1515 C C . GLU A 1 184 ? -21.140 0.929 18.908 1.00 67.88 184 GLU A C 1
ATOM 1517 O O . GLU A 1 184 ? -19.990 0.489 18.942 1.00 67.88 184 GLU A O 1
ATOM 1522 N N . PHE A 1 185 ? -21.536 1.980 19.626 1.00 63.66 185 PHE A N 1
ATOM 1523 C CA . PHE A 1 185 ? -20.690 2.661 20.599 1.00 63.66 185 PHE A CA 1
ATOM 1524 C C . PHE A 1 185 ? -20.541 1.879 21.918 1.00 63.66 185 PHE A C 1
ATOM 1526 O O . PHE A 1 185 ? -19.543 2.045 22.611 1.00 63.66 185 PHE A O 1
ATOM 1533 N N . SER A 1 186 ? -21.522 1.037 22.273 1.00 58.53 186 SER A N 1
ATOM 1534 C CA . SER A 1 186 ? -21.582 0.330 23.562 1.00 58.53 186 SER A CA 1
ATOM 1535 C C . SER A 1 186 ? -21.163 -1.145 23.496 1.00 58.53 186 SER A C 1
ATOM 1537 O O . SER A 1 186 ? -20.637 -1.655 24.483 1.00 58.53 186 SER A O 1
ATOM 1539 N N . ASP A 1 187 ? -21.416 -1.844 22.385 1.00 52.88 187 ASP A N 1
ATOM 1540 C CA . ASP A 1 187 ? -21.130 -3.284 22.212 1.00 52.88 187 ASP A CA 1
ATOM 1541 C C . ASP A 1 187 ? -19.693 -3.554 21.781 1.00 52.88 187 ASP A C 1
ATOM 1543 O O . ASP A 1 187 ? -19.137 -4.633 22.001 1.00 52.88 187 ASP A O 1
ATOM 1547 N N . LYS A 1 188 ? -19.069 -2.555 21.171 1.00 53.34 188 LYS A N 1
ATOM 1548 C CA . LYS A 1 188 ? -17.631 -2.515 21.003 1.00 53.34 188 LYS A CA 1
ATOM 1549 C C . LYS A 1 188 ? -17.181 -1.506 22.028 1.00 53.34 188 LYS A C 1
ATOM 1551 O O . LYS A 1 188 ? -17.554 -0.345 21.922 1.00 53.34 188 LYS A O 1
ATOM 1556 N N . GLU A 1 189 ? -16.383 -1.932 23.001 1.00 51.00 189 GLU A N 1
ATOM 1557 C CA . GLU A 1 189 ? -15.442 -1.033 23.663 1.00 51.00 189 GLU A CA 1
ATOM 1558 C C . GLU A 1 189 ? -14.589 -0.400 22.550 1.00 51.00 189 GLU A C 1
ATOM 1560 O O . GLU A 1 189 ? -13.486 -0.842 22.247 1.00 51.00 189 GLU A O 1
ATOM 1565 N N . ILE A 1 190 ? -15.125 0.600 21.850 1.00 51.06 190 ILE A N 1
ATOM 1566 C CA . ILE A 1 190 ? -14.355 1.566 21.100 1.00 51.06 190 ILE A CA 1
ATOM 1567 C C . ILE A 1 190 ? -13.504 2.171 22.200 1.00 51.06 190 ILE A C 1
ATOM 1569 O O . ILE A 1 190 ? -14.033 2.853 23.071 1.00 51.06 190 ILE A O 1
ATOM 1573 N N . LEU A 1 191 ? -12.231 1.770 22.230 1.00 51.12 191 LEU A N 1
ATOM 1574 C CA . LEU A 1 191 ? -11.268 1.905 23.328 1.00 51.12 191 LEU A CA 1
ATOM 1575 C C . LEU A 1 191 ? -10.907 3.355 23.676 1.00 51.12 191 LEU A C 1
ATOM 1577 O O . LEU A 1 191 ? -9.737 3.707 23.781 1.00 51.12 191 LEU A O 1
ATOM 1581 N N . ILE A 1 192 ? -11.905 4.216 23.819 1.00 49.41 192 ILE A N 1
ATOM 1582 C CA . ILE A 1 192 ? -11.813 5.627 24.153 1.00 49.41 192 ILE A CA 1
ATOM 1583 C C . ILE A 1 192 ? -13.039 6.064 24.975 1.00 49.41 192 ILE A C 1
ATOM 1585 O O . ILE A 1 192 ? -13.310 7.257 25.048 1.00 49.41 192 ILE A O 1
ATOM 1589 N N . ASP A 1 193 ? -13.782 5.160 25.625 1.00 40.72 193 ASP A N 1
ATOM 1590 C CA . ASP A 1 193 ? -14.810 5.613 26.566 1.00 40.72 193 ASP A CA 1
ATOM 1591 C C . ASP A 1 193 ? -14.228 5.816 27.977 1.00 40.72 193 ASP A C 1
ATOM 1593 O O . ASP A 1 193 ? -13.940 4.890 28.734 1.00 40.72 193 ASP A O 1
ATOM 1597 N N . ASN A 1 194 ? -14.018 7.096 28.294 1.00 43.09 194 ASN A N 1
ATOM 1598 C CA . ASN A 1 194 ? -14.249 7.692 29.611 1.00 43.09 194 ASN A CA 1
ATOM 1599 C C . ASN A 1 194 ? -13.524 7.093 30.833 1.00 43.09 194 ASN A C 1
ATOM 1601 O O . ASN A 1 194 ? -14.142 6.787 31.851 1.00 43.09 194 ASN A O 1
ATOM 1605 N N . LYS A 1 195 ? -12.185 7.068 30.816 1.00 37.12 195 LYS A N 1
ATOM 1606 C CA . LYS A 1 195 ? -11.382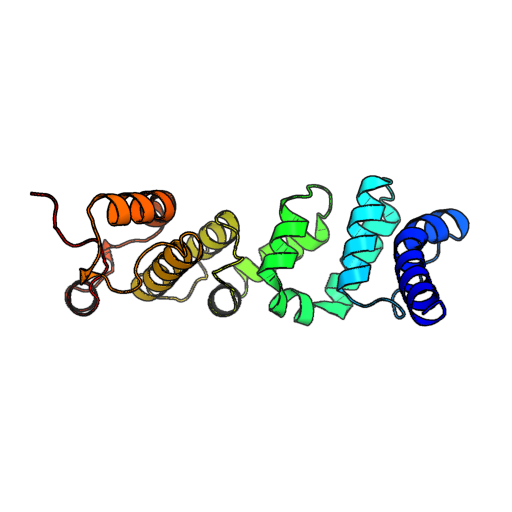 7.129 32.061 1.00 37.12 195 LYS A CA 1
ATOM 1607 C C . LYS A 1 195 ? -10.477 8.358 32.111 1.00 37.12 195 LYS A C 1
ATOM 1609 O O . LYS A 1 195 ? -9.269 8.269 32.334 1.00 37.12 195 LYS A O 1
ATOM 1614 N N . VAL A 1 196 ? -11.080 9.523 31.907 1.00 33.19 196 VAL A N 1
ATOM 1615 C CA . VAL A 1 196 ? -10.522 10.795 32.371 1.00 33.19 196 VAL A CA 1
ATOM 1616 C C . VAL A 1 196 ? -11.578 11.432 33.267 1.00 33.19 196 VAL A C 1
ATOM 1618 O O . VAL A 1 196 ? -12.378 12.242 32.810 1.00 33.19 196 VAL A O 1
ATOM 1621 N N . ASP A 1 197 ? -11.586 10.988 34.524 1.00 35.88 197 ASP A N 1
ATOM 1622 C CA . ASP A 1 197 ? -11.863 11.895 35.640 1.00 35.88 197 ASP A CA 1
ATOM 1623 C C . ASP A 1 197 ? -10.668 12.852 35.807 1.00 35.88 197 ASP A C 1
ATOM 1625 O O . ASP A 1 197 ? -9.506 12.381 35.660 1.00 35.88 197 ASP A O 1
#

pLDDT: mean 82.48, std 15.86, range [33.19, 95.94]

Radius of gyration: 21.83 Å; chains: 1; bounding box: 58×38×62 Å

Sequence (197 aa):
MGWIEASAQSDLNEFVNAPYMYIYSGVISLDEYNISDIIKILVAAKELGLKELIILLQYYLIENKAEWMKLNFNDVYRIIFENNSFSELRKYCNKLISDEPDKIFKSLDLSSTPEELLIELIQTDNLKMSEVQVWEHVVKWGHAQNPELPSDPTNFSREVFNTLKNSLQQFITFIDFYNLTSEEFSDKEILIDNKVD

Secondary structure (DSSP, 8-state):
-TTHHHHHHHHHHHHHHHHHHHHHHS----TTS-HHHHHHHHHHHHHTT-HHHHHHHHHHHHHHSHHHHHHTHHHHHHHHHH-TT-HHHHHHHHHHHHH-HHHHHHH--TTT--HHHHHHHHT-TT----HHHHHHHHHHHHHHH-TTS-SSGGG--HHHHHHHHHHHHHHHTTS-GGG--HHHHHHTT-TTS----